Protein AF-A0A8B7JC55-F1 (afdb_monomer)

Secondary structure (DSSP, 8-state):
-PPP----------HHHHHHHHHH-HHHHHHHHHHHHHHHHHHHHHHHHHHHHHHHH---S-TTHHHHHHHHHHHHHHHHHHTTT-HHHHHHHHHHHHHHHHHHHHHHHHHHHHHHHHHHHH-TTSTT-HHHHHHHHHHHHHHHHHHHHHHHHHHHHHTT--TT-----HHHHHHHHHHHTHHHHHHHHHHHHHHHT----HHHHHHHHHHHHHHHHHHHHTT--

Sequence (225 aa):
MPRPLSPLGKVGLPFSSCLKMIMKHKPYTQLLCGFLFASVAFQIVQGIFAIFCTYAASLAGEFHHLVLIMLIIIPALVAITQVTHNFLAFIFLMMVAGCSMAVLYLLPWSMLPDVVDDFRLRNPSCLNLEALFYSFYVFFNKFAGGLAVGISTLSLHFAGYRAGDCTRNPSVILTLQLLMAPVPISLLLIAIIIFSIYPINEKRRKQMRMEMEAIGHHVQHGNTE

Foldseek 3Di:
DDDPPDPPPDPPDDPVNLVVLQCPLLLLVLLLLLLLLLLLLVLLQLVLVLVLCCLVVVDPDDPPVVSVVCVVVVLVVVLVVCVVPDNVVSVVVVVVVVVVVVCSVVVSVVCLVVSVLVSCLVCVVDPDCSVVSVVVSVVSSVVSNVVSVVVLVVLQVVLVDDRPDNDDRPSNVVSSVCSNPVSSVVSNVVSVVSVVPNDCDPVNSVVSVVVVVVVVVVVVVVVVD

Radius of gyration: 23.69 Å; Cα contacts (8 Å, |Δi|>4): 130; chains: 1; bounding box: 48×33×75 Å

Mean predicted aligned error: 10.9 Å

Structure (mmCIF, N/CA/C/O backbone):
data_AF-A0A8B7JC55-F1
#
_entry.id   AF-A0A8B7JC55-F1
#
loop_
_atom_site.group_PDB
_atom_site.id
_atom_site.type_symbol
_atom_site.label_atom_id
_atom_site.label_alt_id
_atom_site.label_comp_id
_atom_site.label_asym_id
_atom_site.label_entity_id
_atom_site.label_seq_id
_atom_site.pdbx_PDB_ins_code
_atom_site.Cartn_x
_atom_site.Cartn_y
_atom_site.Cartn_z
_atom_site.occupancy
_atom_site.B_iso_or_equiv
_atom_site.auth_seq_id
_atom_site.auth_comp_id
_atom_site.auth_asym_id
_atom_site.auth_atom_id
_atom_site.pdbx_PDB_model_num
ATOM 1 N N . MET A 1 1 ? -11.487 22.403 29.103 1.00 33.81 1 MET A N 1
ATOM 2 C CA . MET A 1 1 ? -10.850 21.693 30.234 1.00 33.81 1 MET A CA 1
ATOM 3 C C . MET A 1 1 ? -10.149 20.455 29.695 1.00 33.81 1 MET A C 1
ATOM 5 O O . MET A 1 1 ? -10.806 19.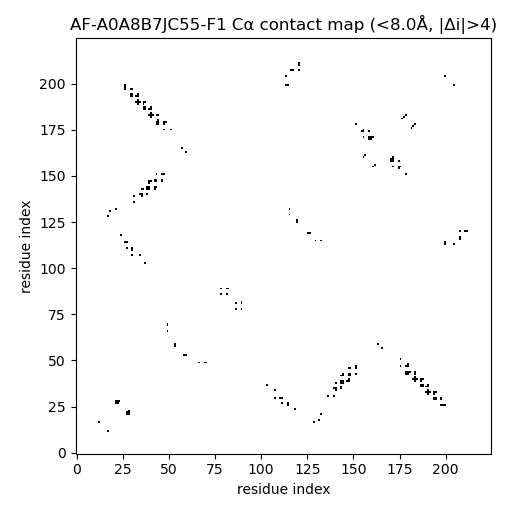689 28.995 1.00 33.81 1 MET A O 1
ATOM 9 N N . PRO A 1 2 ? -8.839 20.279 29.924 1.00 37.53 2 PRO A N 1
ATOM 10 C CA . PRO A 1 2 ? -8.147 19.057 29.534 1.00 37.53 2 PRO A CA 1
ATOM 11 C C . PRO A 1 2 ? -8.629 17.891 30.409 1.00 37.53 2 PRO A C 1
ATOM 13 O O . PRO A 1 2 ? -8.799 18.038 31.617 1.00 37.53 2 PRO A O 1
ATOM 16 N N . ARG A 1 3 ? -8.899 16.749 29.768 1.00 42.91 3 ARG A N 1
ATOM 17 C CA . ARG A 1 3 ? -9.313 15.489 30.406 1.00 42.91 3 ARG A CA 1
ATOM 18 C C . ARG A 1 3 ? -8.286 15.095 31.487 1.00 42.91 3 ARG A C 1
ATOM 20 O O . ARG A 1 3 ? -7.093 15.212 31.202 1.00 42.91 3 ARG A O 1
ATOM 27 N N . PRO A 1 4 ? -8.695 14.614 32.677 1.00 42.06 4 PRO A N 1
ATOM 28 C CA . PRO A 1 4 ? -7.747 14.132 33.673 1.00 42.06 4 PRO A CA 1
ATOM 29 C C . PRO A 1 4 ? -6.950 12.972 33.077 1.00 42.06 4 PRO A C 1
ATOM 31 O O . PRO A 1 4 ? -7.521 11.981 32.623 1.00 42.06 4 PRO A O 1
ATOM 34 N N . LEU A 1 5 ? -5.630 13.127 33.036 1.00 44.44 5 LEU A N 1
ATOM 35 C CA . LEU A 1 5 ? -4.703 12.079 32.641 1.00 44.44 5 LEU A CA 1
ATOM 36 C C . LEU A 1 5 ? -4.729 11.025 33.754 1.00 44.44 5 LEU A C 1
ATOM 38 O O . LEU A 1 5 ? -4.180 11.241 34.833 1.00 44.44 5 LEU A O 1
ATOM 42 N N . SER A 1 6 ? -5.428 9.915 33.523 1.00 43.72 6 SER A N 1
ATOM 43 C CA . SER A 1 6 ? -5.483 8.801 34.464 1.00 43.72 6 SER A CA 1
ATOM 44 C C . SER A 1 6 ? -4.057 8.331 34.789 1.00 43.72 6 SER A C 1
ATOM 46 O O . SER A 1 6 ? -3.300 8.016 33.863 1.00 43.72 6 SER A O 1
ATOM 48 N N . PRO A 1 7 ? -3.666 8.233 36.070 1.00 44.88 7 PRO A N 1
ATOM 49 C CA . PRO A 1 7 ? -2.368 7.710 36.458 1.00 44.88 7 PRO A CA 1
ATOM 50 C C . PRO A 1 7 ? -2.437 6.181 36.412 1.00 44.88 7 PRO A C 1
ATOM 52 O O . PRO A 1 7 ? -2.628 5.533 37.433 1.00 44.88 7 PRO A O 1
ATOM 55 N N . LEU A 1 8 ? -2.317 5.582 35.225 1.00 41.00 8 LEU A N 1
ATOM 56 C CA . LEU A 1 8 ? -2.217 4.122 35.106 1.00 41.00 8 LEU A CA 1
ATOM 57 C C . LEU A 1 8 ? -1.064 3.680 34.203 1.00 41.00 8 LEU A C 1
ATOM 59 O O . LEU A 1 8 ? -1.191 2.821 33.336 1.00 41.00 8 LEU A O 1
ATOM 63 N N . GLY A 1 9 ? 0.114 4.240 34.466 1.00 45.38 9 GLY A N 1
ATOM 64 C CA . GLY A 1 9 ? 1.359 3.530 34.214 1.00 45.38 9 GLY A CA 1
ATOM 65 C C . GLY A 1 9 ? 1.639 2.576 35.372 1.00 45.38 9 GLY A C 1
ATOM 66 O O . GLY A 1 9 ? 2.315 2.987 36.307 1.00 45.38 9 GLY A O 1
ATOM 67 N N . LYS A 1 10 ? 1.106 1.342 35.334 1.00 43.59 10 LYS A N 1
ATOM 68 C CA . LYS A 1 10 ? 1.680 0.141 35.994 1.00 43.59 10 LYS A CA 1
ATOM 69 C C . LYS A 1 10 ? 0.832 -1.126 35.781 1.00 43.59 10 LYS A C 1
ATOM 71 O O . LYS A 1 10 ? 0.359 -1.758 36.713 1.00 43.59 10 LYS A O 1
ATOM 76 N N . VAL A 1 11 ? 0.753 -1.584 34.538 1.00 49.41 11 VAL A N 1
ATOM 77 C CA . VAL A 1 11 ? 0.980 -3.012 34.282 1.00 49.41 11 VAL A CA 1
ATOM 78 C C . VAL A 1 11 ? 2.093 -3.033 33.252 1.00 49.41 11 VAL A C 1
ATOM 80 O O . VAL A 1 11 ? 1.876 -2.707 32.089 1.00 49.41 11 VAL A O 1
ATOM 83 N N . GLY A 1 12 ? 3.318 -3.295 33.705 1.00 58.91 12 GLY A N 1
ATOM 84 C CA . GLY A 1 12 ? 4.491 -3.409 32.843 1.00 58.91 12 GLY A CA 1
ATOM 85 C C . GLY A 1 12 ? 4.405 -4.677 32.003 1.00 58.91 12 GLY A C 1
ATOM 86 O O . GLY A 1 12 ? 5.160 -5.617 32.225 1.00 58.91 12 GLY A O 1
ATOM 87 N N . LEU A 1 13 ? 3.452 -4.734 31.073 1.00 64.06 13 LEU A N 1
ATOM 88 C CA . LEU A 1 13 ? 3.473 -5.736 30.024 1.00 64.06 13 LEU A CA 1
ATOM 89 C C . LEU A 1 13 ? 4.698 -5.434 29.153 1.00 64.06 13 LEU A C 1
ATOM 91 O O . LEU A 1 13 ? 4.863 -4.293 28.710 1.00 64.06 13 LEU A O 1
ATOM 95 N N . PRO A 1 14 ? 5.584 -6.414 28.913 1.00 76.25 14 PRO A N 1
ATOM 96 C CA . PRO A 1 14 ? 6.727 -6.190 28.046 1.00 76.25 14 PRO A CA 1
ATOM 97 C C . PRO A 1 14 ? 6.231 -5.810 26.646 1.00 76.25 14 PRO A C 1
ATOM 99 O O . PRO A 1 14 ? 5.207 -6.317 26.181 1.00 76.25 14 PRO A O 1
ATOM 102 N N . PHE A 1 15 ? 6.967 -4.931 25.959 1.00 77.44 15 PHE A N 1
ATOM 103 C CA . PHE A 1 15 ? 6.627 -4.447 24.613 1.00 77.44 15 PHE A CA 1
ATOM 104 C C . PHE A 1 15 ? 6.271 -5.591 23.648 1.00 77.44 15 PHE A C 1
ATOM 106 O O . PHE A 1 15 ? 5.322 -5.488 22.875 1.00 77.44 15 PHE A O 1
ATOM 113 N N . SER A 1 16 ? 6.983 -6.717 23.744 1.00 77.12 16 SER A N 1
ATOM 114 C CA . SER A 1 16 ? 6.733 -7.926 22.956 1.00 77.12 16 SER A CA 1
ATOM 115 C C . SER A 1 16 ? 5.360 -8.555 23.217 1.00 77.12 16 SER A C 1
ATOM 117 O O . SER A 1 16 ? 4.720 -9.022 22.277 1.00 77.12 16 SER A O 1
ATOM 119 N N . SER A 1 17 ? 4.870 -8.540 24.459 1.00 79.06 17 SER A N 1
ATOM 120 C CA . SER A 1 17 ? 3.528 -9.025 24.804 1.00 79.06 17 SER A CA 1
ATOM 121 C C . SER A 1 17 ? 2.445 -8.114 24.238 1.00 79.06 17 SER A C 1
ATOM 123 O O . SER A 1 17 ? 1.474 -8.608 23.666 1.00 79.06 17 SER A O 1
ATOM 125 N N . CYS A 1 18 ? 2.639 -6.796 24.319 1.00 77.69 18 CYS A N 1
ATOM 126 C CA . CYS A 1 18 ? 1.750 -5.814 23.697 1.00 77.69 18 CYS A CA 1
ATOM 127 C C . CYS A 1 18 ? 1.699 -5.997 22.176 1.00 77.69 18 CYS A C 1
ATOM 129 O O . CYS A 1 18 ? 0.621 -6.094 21.593 1.00 77.69 18 CYS A O 1
ATOM 131 N N . LEU A 1 19 ? 2.863 -6.143 21.538 1.00 81.62 19 LEU A N 1
ATOM 132 C CA . LEU A 1 19 ? 2.967 -6.384 20.103 1.00 81.62 19 LEU A CA 1
ATOM 133 C C . LEU A 1 19 ? 2.281 -7.691 19.694 1.00 81.62 19 LEU A C 1
ATOM 135 O O . LEU A 1 19 ? 1.539 -7.727 18.714 1.00 81.62 19 LEU A O 1
ATOM 139 N N . LYS A 1 20 ? 2.482 -8.763 20.467 1.00 83.56 20 LYS A N 1
ATOM 140 C CA . LYS A 1 20 ? 1.835 -10.057 20.229 1.00 83.56 20 LYS A CA 1
ATOM 141 C C . LYS A 1 20 ? 0.315 -9.957 20.339 1.00 83.56 20 LYS A C 1
ATOM 143 O O . LYS A 1 20 ? -0.390 -10.583 19.552 1.00 83.56 20 LYS A O 1
ATOM 148 N N . MET A 1 21 ? -0.192 -9.169 21.282 1.00 82.38 21 MET A N 1
ATOM 149 C CA . MET A 1 21 ? -1.625 -8.931 21.451 1.00 82.38 21 MET A CA 1
ATOM 150 C C . MET A 1 21 ? -2.217 -8.163 20.262 1.00 82.38 21 MET A C 1
ATOM 152 O O . MET A 1 21 ? -3.249 -8.570 19.731 1.00 82.38 21 MET A O 1
ATOM 156 N N . ILE A 1 22 ? -1.518 -7.127 19.789 1.00 84.62 22 ILE A N 1
ATOM 157 C CA . ILE A 1 22 ? -1.884 -6.355 18.593 1.00 84.62 22 ILE A CA 1
ATOM 158 C C . ILE A 1 22 ? -1.903 -7.255 17.346 1.00 84.62 22 ILE A C 1
ATOM 160 O O . ILE A 1 22 ? -2.900 -7.305 16.631 1.00 84.62 22 ILE A O 1
ATOM 164 N N . MET A 1 23 ? -0.840 -8.030 17.119 1.00 83.75 23 MET A N 1
ATOM 165 C CA . MET A 1 23 ? -0.709 -8.943 15.971 1.00 83.75 23 MET A CA 1
ATOM 166 C C . MET A 1 23 ? -1.699 -10.116 15.995 1.00 83.75 23 MET A C 1
ATOM 168 O O . MET A 1 23 ? -1.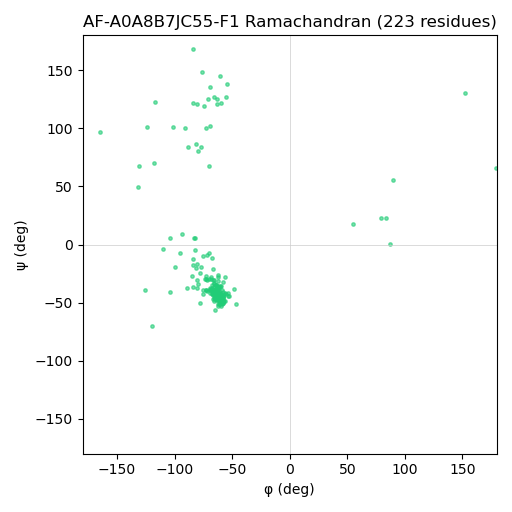973 -10.728 14.961 1.00 83.75 23 MET A O 1
ATOM 172 N N . LYS A 1 24 ? -2.248 -10.455 17.165 1.00 86.19 24 LYS A N 1
ATOM 173 C CA . LYS A 1 24 ? -3.305 -11.465 17.297 1.00 86.19 24 LYS A CA 1
ATOM 174 C C . LYS A 1 24 ? -4.687 -10.896 16.953 1.00 86.19 24 LYS A C 1
ATOM 176 O O . LYS A 1 24 ? -5.617 -11.664 16.703 1.00 86.19 24 LYS A O 1
ATOM 181 N N . HIS A 1 25 ? -4.839 -9.571 16.921 1.00 88.19 25 HIS A N 1
ATOM 182 C CA . HIS A 1 25 ? -6.097 -8.931 16.574 1.00 88.19 25 HIS A CA 1
ATOM 183 C C . HIS A 1 25 ? -6.371 -9.076 15.073 1.00 88.19 25 HIS A C 1
ATOM 185 O O . HIS A 1 25 ? -5.833 -8.350 14.242 1.00 88.19 25 HIS A O 1
ATOM 191 N N . LYS A 1 26 ? -7.238 -10.034 14.728 1.00 87.75 26 LYS A N 1
ATOM 192 C CA . LYS A 1 26 ? -7.560 -10.412 13.346 1.00 87.75 26 LYS A CA 1
ATOM 193 C C . LYS A 1 26 ? -7.834 -9.226 12.398 1.00 87.75 26 LYS A C 1
ATOM 195 O O . LYS A 1 26 ? -7.189 -9.195 11.351 1.00 87.75 26 LYS A O 1
ATOM 200 N N . PRO A 1 27 ? -8.713 -8.249 12.718 1.00 89.12 27 PRO A N 1
ATOM 201 C CA . PRO A 1 27 ? -8.966 -7.141 11.795 1.00 89.12 27 PRO A CA 1
ATOM 202 C C . PRO A 1 27 ? -7.730 -6.255 11.602 1.00 89.12 27 PRO A C 1
ATOM 204 O O . PRO A 1 27 ? -7.487 -5.802 10.489 1.00 89.12 27 PRO A O 1
ATOM 207 N N . TYR A 1 28 ? -6.897 -6.075 12.633 1.00 90.44 28 TYR A N 1
ATOM 208 C CA . TYR A 1 28 ? -5.656 -5.316 12.498 1.00 90.44 28 TYR A CA 1
ATOM 209 C C . TYR A 1 28 ? -4.663 -5.998 11.569 1.00 90.44 28 TYR A C 1
ATOM 211 O O . TYR A 1 28 ? -4.152 -5.372 10.645 1.00 90.44 28 TYR A O 1
ATOM 219 N N . THR A 1 29 ? -4.427 -7.290 11.773 1.00 90.25 29 THR A N 1
ATOM 220 C CA . THR A 1 29 ? -3.474 -8.044 10.957 1.00 90.25 29 THR A CA 1
ATOM 221 C C . THR A 1 29 ? -3.931 -8.122 9.503 1.00 90.25 29 THR A C 1
ATOM 223 O O . THR A 1 29 ? -3.111 -7.974 8.605 1.00 90.25 29 THR A O 1
ATOM 226 N N . GLN A 1 30 ? -5.236 -8.271 9.243 1.00 91.19 30 GLN A N 1
ATOM 227 C CA . GLN A 1 30 ? -5.773 -8.224 7.878 1.00 91.19 30 GLN A CA 1
ATOM 228 C C . GLN A 1 30 ? -5.597 -6.842 7.233 1.00 91.19 30 GLN A C 1
ATOM 230 O O . GLN A 1 30 ? -5.122 -6.770 6.102 1.00 91.19 30 GLN A O 1
ATOM 235 N N . LEU A 1 31 ? -5.919 -5.759 7.949 1.00 92.06 31 LEU A N 1
ATOM 236 C CA . LEU A 1 31 ? -5.719 -4.390 7.462 1.00 92.06 31 LEU A CA 1
ATOM 237 C C . LEU A 1 31 ? -4.242 -4.123 7.143 1.00 92.06 31 LEU A C 1
ATOM 239 O O . LEU A 1 31 ? -3.916 -3.633 6.064 1.00 92.06 31 LEU A O 1
ATOM 243 N N . LEU A 1 32 ? -3.349 -4.493 8.063 1.00 93.31 32 LEU A N 1
ATOM 244 C CA . LEU A 1 32 ? -1.911 -4.298 7.927 1.00 93.31 32 LEU A CA 1
ATOM 245 C C . LEU A 1 32 ? -1.334 -5.105 6.761 1.00 93.31 32 LEU A C 1
ATOM 247 O O . LEU A 1 32 ? -0.595 -4.552 5.954 1.00 93.31 32 LEU A O 1
ATOM 251 N N . CYS A 1 33 ? -1.674 -6.393 6.645 1.00 92.38 33 CYS A N 1
ATOM 252 C CA . CYS A 1 33 ? -1.205 -7.235 5.546 1.00 92.38 33 CYS A CA 1
ATOM 253 C C . CYS A 1 33 ? -1.736 -6.744 4.195 1.00 92.38 33 CYS A C 1
ATOM 255 O O . CYS A 1 33 ? -0.957 -6.620 3.254 1.00 92.38 33 CYS A O 1
ATOM 257 N N . GLY A 1 34 ? -3.032 -6.427 4.095 1.00 91.44 34 GLY A N 1
ATOM 258 C CA . GLY A 1 34 ? -3.631 -5.910 2.862 1.00 91.44 34 GLY A CA 1
ATOM 259 C C . GLY A 1 34 ? -2.983 -4.600 2.415 1.00 91.44 34 GLY A C 1
ATOM 260 O O . GLY A 1 34 ? -2.589 -4.467 1.256 1.00 91.44 34 GLY A O 1
ATOM 261 N N . PHE A 1 35 ? -2.788 -3.665 3.350 1.00 92.00 35 PHE A N 1
ATOM 262 C CA . PHE A 1 35 ? -2.099 -2.409 3.074 1.00 92.00 35 PHE A CA 1
ATOM 263 C C . PHE A 1 35 ? -0.631 -2.620 2.695 1.00 92.00 35 PHE A C 1
ATOM 265 O O . PHE A 1 35 ? -0.166 -2.006 1.746 1.00 92.00 35 PHE A O 1
ATOM 272 N N . LEU A 1 36 ? 0.086 -3.526 3.364 1.00 93.75 36 LEU A N 1
ATOM 273 C CA . LEU A 1 36 ? 1.474 -3.854 3.034 1.00 93.75 36 LEU A CA 1
ATOM 274 C C . LEU A 1 36 ? 1.604 -4.328 1.587 1.00 93.75 36 LEU A C 1
ATOM 276 O O . LEU A 1 36 ? 2.428 -3.791 0.851 1.00 93.75 36 LEU A O 1
ATOM 280 N N . PHE A 1 37 ? 0.785 -5.292 1.158 1.00 91.88 37 PHE A N 1
ATOM 281 C CA . PHE A 1 37 ? 0.822 -5.788 -0.220 1.00 91.88 37 PHE A CA 1
ATOM 282 C C . PHE A 1 37 ? 0.487 -4.692 -1.238 1.00 91.88 37 PHE A C 1
ATOM 284 O O . PHE A 1 37 ? 1.194 -4.557 -2.238 1.00 91.88 37 PHE A O 1
ATOM 291 N N . ALA A 1 38 ? -0.534 -3.874 -0.961 1.00 88.69 38 ALA A N 1
ATOM 292 C CA . ALA A 1 38 ? -0.893 -2.742 -1.813 1.00 88.69 38 ALA A CA 1
ATOM 293 C C . ALA A 1 38 ? 0.232 -1.693 -1.895 1.00 88.69 38 ALA A C 1
ATOM 295 O O . ALA A 1 38 ? 0.575 -1.242 -2.990 1.00 88.69 38 ALA A O 1
ATOM 296 N N . SER A 1 39 ? 0.855 -1.351 -0.764 1.00 90.81 39 SER A N 1
ATOM 297 C CA . SER A 1 39 ? 1.971 -0.405 -0.695 1.00 90.81 39 SER A CA 1
ATOM 298 C C . SER A 1 39 ? 3.203 -0.928 -1.423 1.00 90.81 39 SER A C 1
ATOM 300 O O . SER A 1 39 ? 3.785 -0.184 -2.205 1.00 90.81 39 SER A O 1
ATOM 302 N N . VAL A 1 40 ? 3.583 -2.201 -1.245 1.00 92.44 40 VAL A N 1
ATOM 303 C CA . VAL A 1 40 ? 4.704 -2.807 -1.988 1.00 92.44 40 VAL A CA 1
ATOM 304 C C . VAL A 1 40 ? 4.440 -2.739 -3.491 1.00 92.44 40 VAL A C 1
ATOM 306 O O . VAL A 1 40 ? 5.308 -2.291 -4.236 1.00 92.44 40 VAL A O 1
ATOM 309 N N . ALA A 1 41 ? 3.243 -3.133 -3.940 1.00 86.88 41 ALA A N 1
ATOM 310 C CA . ALA A 1 41 ? 2.873 -3.089 -5.353 1.00 86.88 41 ALA A CA 1
ATOM 311 C C . ALA A 1 41 ? 3.015 -1.676 -5.934 1.00 86.88 41 ALA A C 1
ATOM 313 O O . ALA A 1 41 ? 3.664 -1.486 -6.962 1.00 86.88 41 ALA A O 1
ATOM 314 N N . PHE A 1 42 ? 2.463 -0.680 -5.237 1.00 86.75 42 PHE A N 1
ATOM 315 C CA . PHE A 1 42 ? 2.542 0.717 -5.645 1.00 86.75 42 PHE A CA 1
ATOM 316 C C . PHE A 1 42 ? 3.987 1.228 -5.706 1.00 86.75 42 PHE A C 1
ATOM 318 O O . PHE A 1 42 ? 4.384 1.876 -6.674 1.00 86.75 42 PHE A O 1
ATOM 325 N N . GLN A 1 43 ? 4.795 0.902 -4.699 1.00 89.62 43 GLN A N 1
ATOM 326 C CA . GLN A 1 43 ? 6.163 1.395 -4.587 1.00 89.62 43 GLN A CA 1
ATOM 327 C C . GLN A 1 43 ? 7.112 0.726 -5.595 1.00 89.62 43 GLN A C 1
ATOM 329 O O . GLN A 1 43 ? 8.038 1.380 -6.073 1.00 89.62 43 GLN A O 1
ATOM 334 N N . ILE A 1 44 ? 6.852 -0.532 -5.984 1.00 86.12 44 ILE A N 1
ATOM 335 C CA . ILE A 1 44 ? 7.541 -1.203 -7.102 1.00 86.12 44 ILE A CA 1
ATOM 336 C C . ILE A 1 44 ? 7.258 -0.462 -8.413 1.00 86.12 44 ILE A C 1
ATOM 338 O O . ILE A 1 44 ? 8.200 -0.098 -9.116 1.00 86.12 44 ILE A O 1
ATOM 342 N N . VAL A 1 45 ? 5.982 -0.189 -8.723 1.00 80.50 45 VAL A N 1
ATOM 343 C CA . VAL A 1 45 ? 5.599 0.544 -9.944 1.00 80.50 45 VAL A CA 1
ATOM 344 C C . VAL A 1 45 ? 6.265 1.916 -9.965 1.00 80.50 45 VAL A C 1
ATOM 346 O O . VAL A 1 45 ? 6.913 2.264 -10.947 1.00 80.50 45 VAL A O 1
ATOM 349 N N . GLN A 1 46 ? 6.178 2.670 -8.865 1.00 77.94 46 GLN A N 1
ATOM 350 C CA . GLN A 1 46 ? 6.789 3.995 -8.764 1.00 77.94 46 GLN A CA 1
ATOM 351 C C . GLN A 1 46 ? 8.318 3.952 -8.939 1.00 77.94 46 GLN A C 1
ATOM 353 O O . GLN A 1 46 ? 8.878 4.806 -9.626 1.00 77.94 46 GLN A O 1
ATOM 358 N N . GLY A 1 47 ? 8.997 2.973 -8.332 1.00 79.25 47 GLY A N 1
ATOM 359 C CA . GLY A 1 47 ? 10.456 2.857 -8.377 1.00 79.25 47 GLY A CA 1
ATOM 360 C C . GLY A 1 47 ? 11.001 2.410 -9.736 1.00 79.25 47 GLY A C 1
ATOM 361 O O . GLY A 1 47 ? 12.026 2.916 -10.190 1.00 79.25 47 GLY A O 1
ATOM 362 N N . ILE A 1 48 ? 10.318 1.483 -10.408 1.00 79.62 48 ILE A N 1
ATOM 363 C CA . ILE A 1 48 ? 10.790 0.897 -11.673 1.00 79.62 48 ILE A CA 1
ATOM 364 C C . ILE A 1 48 ? 10.410 1.742 -12.877 1.00 79.62 48 ILE A C 1
ATOM 366 O O . ILE A 1 48 ? 11.130 1.734 -13.875 1.00 79.62 48 ILE A O 1
ATOM 370 N N . PHE A 1 49 ? 9.328 2.510 -12.781 1.00 72.69 49 PHE A N 1
ATOM 371 C CA . PHE A 1 49 ? 8.867 3.373 -13.859 1.00 72.69 49 PHE A CA 1
ATOM 372 C C . PHE A 1 49 ? 9.963 4.303 -14.385 1.00 72.69 49 PHE A C 1
ATOM 374 O O . PHE A 1 49 ? 10.177 4.370 -15.592 1.00 72.69 49 PHE A O 1
ATOM 381 N N . ALA A 1 50 ? 10.734 4.929 -13.492 1.00 70.69 50 ALA A N 1
ATOM 382 C CA . ALA A 1 50 ? 11.864 5.765 -13.890 1.00 70.69 50 ALA A CA 1
ATOM 383 C C . ALA A 1 50 ? 12.906 4.981 -14.712 1.00 70.69 50 ALA A C 1
ATOM 385 O O . ALA A 1 50 ? 13.327 5.438 -15.773 1.00 70.69 50 ALA A O 1
ATOM 386 N N . ILE A 1 51 ? 13.268 3.774 -14.262 1.00 73.69 51 ILE A N 1
ATOM 387 C CA . ILE A 1 51 ? 14.271 2.923 -14.919 1.00 73.69 51 ILE A CA 1
ATOM 388 C C . ILE A 1 51 ?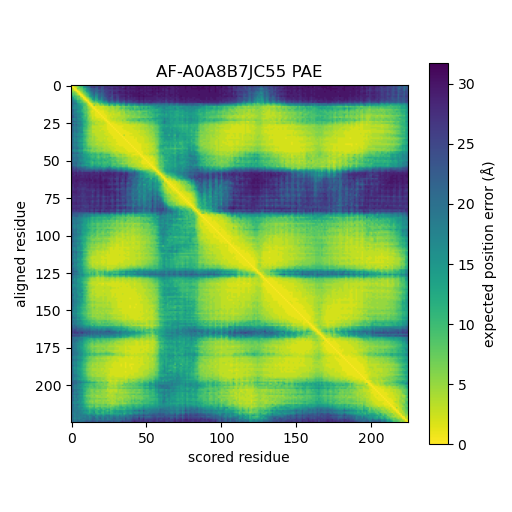 13.771 2.437 -16.281 1.00 73.69 51 ILE A C 1
ATOM 390 O O . ILE A 1 51 ? 14.513 2.469 -17.262 1.00 73.69 51 ILE A O 1
ATOM 394 N N . PHE A 1 52 ? 12.505 2.025 -16.363 1.00 71.50 52 PHE A N 1
ATOM 395 C CA . PHE A 1 52 ? 11.878 1.616 -17.615 1.00 71.50 52 PHE A CA 1
ATOM 396 C C . PHE A 1 52 ? 11.918 2.741 -18.653 1.00 71.50 52 PHE A C 1
ATOM 398 O O . PHE A 1 52 ? 12.275 2.503 -19.804 1.00 71.50 52 PHE A O 1
ATOM 405 N N . CYS A 1 53 ? 11.613 3.974 -18.249 1.00 65.00 53 CYS A N 1
ATOM 406 C CA . CYS A 1 53 ? 11.608 5.118 -19.154 1.00 65.00 53 CYS A CA 1
ATOM 407 C C . CYS A 1 53 ? 13.008 5.502 -19.619 1.00 65.00 53 CYS A C 1
ATOM 409 O O . CYS A 1 53 ? 13.192 5.779 -20.800 1.00 65.00 53 CYS A O 1
ATOM 411 N N . THR A 1 54 ? 14.009 5.439 -18.743 1.00 67.69 54 THR A N 1
ATOM 412 C CA . THR A 1 54 ? 15.411 5.612 -19.140 1.00 67.69 54 THR A CA 1
ATOM 413 C C . THR A 1 54 ? 15.854 4.544 -20.135 1.00 67.69 54 THR A C 1
ATOM 415 O O . THR A 1 54 ? 16.463 4.865 -21.153 1.00 67.69 54 THR A O 1
ATOM 418 N N . TYR A 1 5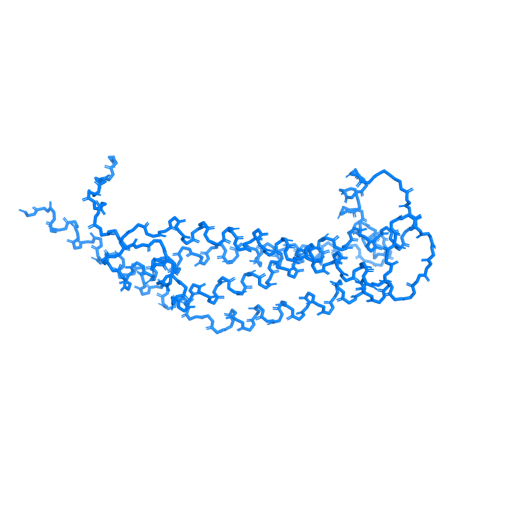5 ? 15.502 3.284 -19.879 1.00 68.12 55 TYR A N 1
ATOM 419 C CA . TYR A 1 55 ? 15.850 2.168 -20.752 1.00 68.12 55 TYR A CA 1
ATOM 420 C C . TYR A 1 55 ? 15.129 2.231 -22.112 1.00 68.12 55 TYR A C 1
ATOM 422 O O . TYR A 1 55 ? 15.702 1.871 -23.137 1.00 68.12 55 TYR A O 1
ATOM 430 N N . ALA A 1 56 ? 13.885 2.720 -22.142 1.00 64.00 56 ALA A N 1
ATOM 431 C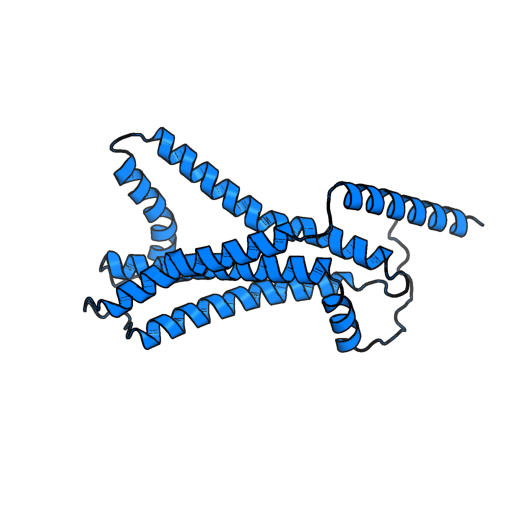 CA . ALA A 1 56 ? 13.097 2.878 -23.364 1.00 64.00 56 ALA A CA 1
ATOM 432 C C . ALA A 1 56 ? 13.473 4.131 -24.180 1.00 64.00 56 ALA A C 1
ATOM 434 O O . ALA A 1 56 ? 13.408 4.088 -25.406 1.00 64.00 56 ALA A O 1
ATOM 435 N N . ALA A 1 57 ? 13.859 5.231 -23.523 1.00 60.00 57 ALA A N 1
ATOM 436 C CA . ALA A 1 57 ? 14.145 6.518 -24.167 1.00 60.00 57 ALA A CA 1
ATOM 437 C C . ALA A 1 57 ? 15.635 6.756 -24.486 1.00 60.00 57 ALA A C 1
ATOM 439 O O . ALA A 1 57 ? 15.957 7.743 -25.140 1.00 60.00 57 ALA A O 1
ATOM 440 N N . SER A 1 58 ? 16.548 5.881 -24.043 1.00 58.16 58 SER A N 1
ATOM 441 C CA . SER A 1 58 ? 18.001 5.958 -24.296 1.00 58.16 58 SER A CA 1
ATOM 442 C C . SER A 1 58 ? 18.684 7.282 -23.880 1.00 58.16 58 SER A C 1
ATOM 444 O O . SER A 1 58 ? 19.796 7.566 -24.324 1.00 58.16 58 SER A O 1
ATOM 446 N N . LEU A 1 59 ? 18.050 8.091 -23.020 1.00 54.88 59 LEU A N 1
ATOM 447 C CA . LEU A 1 59 ? 18.586 9.357 -22.505 1.00 54.88 59 LEU A CA 1
ATOM 448 C C . LEU A 1 59 ? 19.365 9.109 -21.203 1.00 54.88 59 LEU A C 1
ATOM 450 O O . LEU A 1 59 ? 18.779 8.964 -20.129 1.00 54.88 59 LEU A O 1
ATOM 454 N N . ALA A 1 60 ? 20.692 9.049 -21.302 1.00 49.69 60 ALA A N 1
ATOM 455 C CA . ALA A 1 60 ? 21.595 8.964 -20.159 1.00 49.69 60 ALA A CA 1
ATOM 456 C C . ALA A 1 60 ? 22.212 10.344 -19.861 1.00 49.69 60 ALA A C 1
ATOM 458 O O . ALA A 1 60 ? 23.160 10.755 -20.521 1.00 49.69 60 ALA A O 1
ATOM 459 N N . GLY A 1 61 ? 21.684 11.047 -18.855 1.00 52.62 61 GLY A N 1
ATOM 460 C CA . GLY A 1 61 ? 22.321 12.230 -18.256 1.00 52.62 61 GLY A CA 1
ATOM 461 C C . GLY A 1 61 ? 21.311 13.211 -17.651 1.00 52.62 61 GLY A C 1
ATOM 462 O O . GLY A 1 61 ? 20.371 13.577 -18.338 1.00 52.62 61 GLY A O 1
ATOM 463 N N . GLU A 1 62 ? 21.537 13.649 -16.399 1.00 51.88 62 GLU A N 1
ATOM 464 C CA . GLU A 1 62 ? 20.805 14.698 -15.629 1.00 51.88 62 GLU A CA 1
ATOM 465 C C . GLU A 1 62 ? 19.578 14.243 -14.772 1.00 51.88 62 GLU A C 1
ATOM 467 O O . GLU A 1 62 ? 18.461 14.754 -14.856 1.00 51.88 62 GLU A O 1
ATOM 472 N N . PHE A 1 63 ? 19.784 13.272 -13.872 1.00 55.91 63 PHE A N 1
ATOM 473 C CA . PHE A 1 63 ? 18.749 12.381 -13.305 1.00 55.91 63 PHE A CA 1
ATOM 474 C C . PHE A 1 63 ? 17.863 12.834 -12.118 1.00 55.91 63 PHE A C 1
ATOM 476 O O . PHE A 1 63 ? 17.058 12.028 -11.663 1.00 55.91 63 PHE A O 1
ATOM 483 N N . HIS A 1 64 ? 17.905 14.074 -11.618 1.00 51.69 64 HIS A N 1
ATOM 484 C CA . HIS A 1 64 ? 16.989 14.481 -10.522 1.00 51.69 64 HIS A CA 1
ATOM 485 C C . HIS A 1 64 ? 15.823 15.365 -10.983 1.00 51.69 64 HIS A C 1
ATOM 487 O O . HIS A 1 64 ? 14.680 15.131 -10.589 1.00 51.69 64 HIS A O 1
ATOM 493 N N . HIS A 1 65 ? 16.067 16.317 -11.886 1.00 48.31 65 HIS A N 1
ATOM 494 C CA . HIS A 1 65 ? 14.999 17.132 -12.473 1.00 48.31 65 HIS A CA 1
ATOM 495 C C . HIS A 1 65 ? 14.267 16.395 -13.602 1.00 48.31 65 HIS A C 1
ATOM 497 O O . HIS A 1 65 ? 13.055 16.549 -13.738 1.00 48.31 65 HIS A O 1
ATOM 503 N N . LEU A 1 66 ? 14.951 15.500 -14.326 1.00 50.62 66 LEU A N 1
ATOM 504 C CA . LEU A 1 66 ? 14.336 14.661 -15.356 1.00 50.62 66 LEU A CA 1
ATOM 505 C C . LEU A 1 66 ? 13.322 13.658 -14.805 1.00 50.62 66 LEU A C 1
ATOM 507 O O . LEU A 1 66 ? 12.373 13.361 -15.509 1.00 50.62 66 LEU A O 1
ATOM 511 N N . VAL A 1 67 ? 13.456 13.150 -13.576 1.00 54.84 67 VAL A N 1
ATOM 512 C CA . VAL A 1 67 ? 12.507 12.160 -13.023 1.00 54.84 67 VAL A CA 1
ATOM 513 C C . VAL A 1 67 ? 11.187 12.815 -12.607 1.00 54.84 67 VAL A C 1
ATOM 515 O O . VAL A 1 67 ? 10.125 12.264 -12.883 1.00 54.84 67 VAL A O 1
ATOM 518 N N . LEU A 1 68 ? 11.231 14.020 -12.027 1.00 54.91 68 LEU A N 1
ATOM 519 C CA . LEU A 1 68 ? 10.034 14.833 -11.765 1.00 54.91 68 LEU A CA 1
ATOM 520 C C . LEU A 1 68 ? 9.374 15.297 -13.067 1.00 54.91 68 LEU A C 1
ATOM 522 O O . LEU A 1 68 ? 8.154 15.225 -13.205 1.00 54.91 68 LEU A O 1
ATOM 526 N N . ILE A 1 69 ? 10.189 15.714 -14.039 1.00 54.00 69 ILE A N 1
ATOM 527 C CA . ILE A 1 69 ? 9.716 16.100 -15.366 1.00 54.00 69 ILE A CA 1
ATOM 528 C C . ILE A 1 69 ? 9.138 14.881 -16.100 1.00 54.00 69 ILE A C 1
ATOM 530 O O . ILE A 1 69 ? 8.060 15.011 -16.649 1.00 54.00 69 ILE A O 1
ATOM 534 N N . MET A 1 70 ? 9.742 13.688 -16.034 1.00 55.25 70 MET A N 1
ATOM 535 C CA . MET A 1 70 ? 9.253 12.439 -16.647 1.00 55.25 70 MET A CA 1
ATOM 536 C C . MET A 1 70 ? 7.989 11.890 -15.985 1.00 55.25 70 MET A C 1
ATOM 538 O O . MET A 1 70 ? 7.093 11.440 -16.695 1.00 55.25 70 MET A O 1
ATOM 542 N N . LEU A 1 71 ? 7.852 11.982 -14.659 1.00 57.53 71 LEU A N 1
ATOM 543 C CA . LEU A 1 71 ? 6.627 11.574 -13.960 1.00 57.53 71 LEU A CA 1
ATOM 544 C C . LEU A 1 71 ? 5.408 12.410 -14.395 1.00 57.53 71 LEU A C 1
ATOM 546 O O . LEU A 1 71 ? 4.288 11.909 -14.384 1.00 57.53 71 LEU A O 1
ATOM 550 N N . ILE A 1 72 ? 5.639 13.655 -14.831 1.00 60.34 72 ILE A N 1
ATOM 551 C CA . ILE A 1 72 ? 4.633 14.545 -15.433 1.00 60.34 72 ILE A CA 1
ATOM 552 C C . ILE A 1 72 ? 4.554 14.352 -16.960 1.00 60.34 72 ILE A C 1
ATOM 554 O O . ILE A 1 72 ? 3.468 14.361 -17.539 1.00 60.34 72 ILE A O 1
ATOM 558 N N . ILE A 1 73 ? 5.692 14.125 -17.620 1.00 55.19 73 ILE A N 1
ATOM 559 C CA . ILE A 1 73 ? 5.817 14.009 -19.074 1.00 55.19 73 ILE A CA 1
ATOM 560 C C . ILE A 1 73 ? 5.246 12.698 -19.596 1.00 55.19 73 ILE A C 1
ATOM 562 O O . ILE A 1 73 ? 4.766 12.689 -20.710 1.00 55.19 73 ILE A O 1
ATOM 566 N N . ILE A 1 74 ? 5.246 11.594 -18.854 1.00 60.62 74 ILE A N 1
ATOM 567 C CA . ILE A 1 74 ? 4.739 10.314 -19.372 1.00 60.62 74 ILE A CA 1
ATOM 568 C C . ILE A 1 74 ? 3.207 10.279 -19.416 1.00 60.62 74 ILE A C 1
ATOM 570 O O . ILE A 1 74 ? 2.675 9.912 -20.465 1.00 60.62 74 ILE A O 1
ATOM 574 N N . PRO A 1 75 ? 2.472 10.759 -18.392 1.00 59.59 75 PRO A N 1
ATOM 575 C CA . PRO A 1 75 ? 1.069 11.110 -18.561 1.00 59.59 75 PRO A CA 1
ATOM 576 C C . PRO A 1 75 ? 0.879 12.115 -19.699 1.00 59.59 75 PRO A C 1
ATOM 578 O O . PRO A 1 75 ? -0.012 11.916 -20.510 1.00 59.59 75 PRO A O 1
ATOM 581 N N . ALA A 1 76 ? 1.733 13.139 -19.827 1.00 55.12 76 ALA A N 1
ATOM 582 C CA . ALA A 1 76 ? 1.617 14.135 -20.895 1.00 55.12 76 ALA A CA 1
ATOM 583 C C . ALA A 1 76 ? 1.944 13.597 -22.304 1.00 55.12 76 ALA A C 1
ATOM 585 O O . ALA A 1 76 ? 1.362 14.065 -23.268 1.00 55.12 76 ALA A O 1
ATOM 586 N N . LEU A 1 77 ? 2.815 12.601 -22.465 1.00 52.81 77 LEU A N 1
ATOM 587 C CA . LEU A 1 77 ? 3.202 11.991 -23.744 1.00 52.81 77 LEU A CA 1
ATOM 588 C C . LEU A 1 77 ? 2.199 10.917 -24.162 1.00 52.81 77 LEU A C 1
ATOM 590 O O . LEU A 1 77 ? 1.855 10.817 -25.339 1.00 52.81 77 LEU A O 1
ATOM 594 N N . VAL A 1 78 ? 1.667 10.159 -23.200 1.00 58.47 78 VAL A N 1
ATOM 595 C CA . VAL A 1 78 ? 0.482 9.317 -23.414 1.00 58.47 78 VAL A CA 1
ATOM 596 C C . VAL A 1 78 ? -0.734 10.202 -23.728 1.00 58.47 78 VAL A C 1
ATOM 598 O O . VAL A 1 78 ? -1.518 9.857 -24.608 1.00 58.47 78 VAL A O 1
ATOM 601 N N . ALA A 1 79 ? -0.834 11.397 -23.125 1.00 49.62 79 ALA A N 1
ATOM 602 C CA . ALA A 1 79 ? -1.795 12.423 -23.531 1.00 49.62 79 ALA A CA 1
ATOM 603 C C . ALA A 1 79 ? -1.554 12.861 -24.973 1.00 49.62 79 ALA A C 1
ATOM 605 O O . ALA A 1 79 ? -2.485 12.827 -25.757 1.00 49.62 79 ALA A O 1
ATOM 606 N N . ILE A 1 80 ? -0.326 13.228 -25.350 1.00 50.53 80 ILE A N 1
ATOM 607 C CA . ILE A 1 80 ? 0.025 13.747 -26.684 1.00 50.53 80 ILE A CA 1
ATOM 608 C C . ILE A 1 80 ? -0.206 12.700 -27.791 1.00 50.53 80 ILE A C 1
ATOM 610 O O . ILE A 1 80 ? -0.640 13.053 -28.886 1.00 50.53 80 ILE A O 1
ATOM 614 N N . THR A 1 81 ? 0.016 11.413 -27.511 1.00 53.03 81 THR A N 1
ATOM 615 C CA . THR A 1 81 ? -0.181 10.308 -28.474 1.00 53.03 81 THR A CA 1
ATOM 616 C C . THR A 1 81 ? -1.628 9.798 -28.559 1.00 53.03 81 THR A C 1
ATOM 618 O O . THR A 1 81 ? -1.990 9.156 -29.541 1.00 53.03 81 THR A O 1
ATOM 621 N N . GLN A 1 82 ? -2.483 10.094 -27.571 1.00 46.84 82 GLN A N 1
ATOM 622 C CA . GLN A 1 82 ? -3.938 9.839 -27.615 1.00 46.84 82 GLN A CA 1
ATOM 623 C C . GLN A 1 82 ? -4.763 11.093 -27.969 1.00 46.84 82 GLN A C 1
ATOM 625 O O . GLN A 1 82 ? -5.898 10.985 -28.443 1.00 46.84 82 GLN A O 1
ATOM 630 N N . VAL A 1 83 ? -4.177 12.285 -27.806 1.00 48.84 83 VAL A N 1
ATOM 631 C CA . VAL A 1 83 ? -4.690 13.601 -28.233 1.00 48.84 83 VAL A CA 1
ATOM 632 C C . VAL A 1 83 ? -4.989 13.626 -29.722 1.00 48.84 83 VAL A C 1
ATOM 634 O O . VAL A 1 83 ? -5.897 14.332 -30.147 1.00 48.84 83 VAL A O 1
ATOM 637 N N . THR A 1 84 ? -4.280 12.817 -30.507 1.00 52.88 84 THR A N 1
ATOM 638 C CA . THR A 1 84 ? -4.500 12.709 -31.948 1.00 52.88 84 THR A CA 1
ATOM 639 C C . THR A 1 84 ? -5.848 12.070 -32.301 1.00 52.88 84 THR A C 1
ATOM 641 O O . THR A 1 84 ? -6.251 12.172 -33.454 1.00 52.88 84 THR A O 1
ATOM 644 N N . HIS A 1 85 ? -6.566 11.465 -31.337 1.00 58.16 85 HIS A N 1
ATOM 645 C CA . HIS A 1 85 ? -7.884 10.872 -31.583 1.00 58.16 85 HIS A CA 1
ATOM 646 C C . HIS A 1 85 ? -9.012 11.369 -30.652 1.00 58.16 85 HIS A C 1
ATOM 648 O O . HIS A 1 85 ? -10.100 11.561 -31.177 1.00 58.16 85 HIS A O 1
ATOM 654 N N . ASN A 1 86 ? -8.812 11.595 -29.330 1.00 65.94 86 ASN A N 1
ATOM 655 C CA . ASN A 1 86 ? -9.851 12.129 -28.401 1.00 65.94 86 ASN A CA 1
ATOM 656 C C . ASN A 1 86 ? -9.300 12.653 -27.036 1.00 65.94 86 ASN A C 1
ATOM 658 O O . ASN A 1 86 ? -9.174 11.894 -26.073 1.00 65.94 86 ASN A O 1
ATOM 662 N N . PHE A 1 87 ? -9.063 13.966 -26.890 1.00 67.25 87 PHE A N 1
ATOM 663 C CA . PHE A 1 87 ? -8.530 14.605 -25.661 1.00 67.25 87 PHE A CA 1
ATOM 664 C C . PHE A 1 87 ? -9.401 14.435 -24.394 1.00 67.25 87 PHE A C 1
ATOM 666 O O . PHE A 1 87 ? -8.882 14.252 -23.293 1.00 67.25 87 PHE A O 1
ATOM 673 N N . LEU A 1 88 ? -10.732 14.459 -24.530 1.00 67.75 88 LEU A N 1
ATOM 674 C CA . LEU A 1 88 ? -11.654 14.408 -23.386 1.00 67.75 88 LEU A CA 1
ATOM 675 C C . LEU A 1 88 ? -11.646 13.040 -22.677 1.00 67.75 88 LEU A C 1
ATOM 677 O O . LEU A 1 88 ? -11.685 12.970 -21.449 1.00 67.75 88 LEU A O 1
ATOM 681 N N . ALA A 1 89 ? -11.538 11.953 -23.447 1.00 70.62 89 ALA A N 1
ATOM 682 C CA . ALA A 1 89 ? -11.454 10.594 -22.912 1.00 70.62 89 ALA A CA 1
ATOM 683 C C . ALA A 1 89 ? -10.174 10.386 -22.084 1.00 70.62 89 ALA A C 1
ATOM 685 O O . ALA A 1 89 ? -10.198 9.712 -21.055 1.00 70.62 89 ALA A O 1
ATOM 686 N N . PHE A 1 90 ? -9.074 11.023 -22.493 1.00 64.81 90 PHE A N 1
ATOM 687 C CA . PHE A 1 90 ? -7.812 10.996 -21.762 1.00 64.81 90 PHE A CA 1
ATOM 688 C C . PHE A 1 90 ? -7.919 11.689 -20.393 1.00 64.81 90 PHE A C 1
ATOM 690 O O . PHE A 1 90 ? -7.515 11.111 -19.383 1.00 64.81 90 PHE A O 1
ATOM 697 N N . ILE A 1 91 ? -8.514 12.889 -20.338 1.00 68.44 91 ILE A N 1
ATOM 698 C CA . ILE A 1 91 ? -8.743 13.600 -19.067 1.00 68.44 91 ILE A CA 1
ATOM 699 C C . ILE A 1 91 ? -9.581 12.739 -18.120 1.00 68.44 91 ILE A C 1
ATOM 701 O O . ILE A 1 91 ? -9.230 12.584 -16.950 1.00 68.44 91 ILE A O 1
ATOM 705 N N . PHE A 1 92 ? -10.664 12.147 -18.629 1.00 74.25 92 PHE A N 1
ATOM 706 C CA . PHE A 1 92 ? -11.531 11.287 -17.830 1.00 74.25 92 PHE A CA 1
ATOM 707 C C . PHE A 1 92 ? -10.769 10.084 -17.254 1.00 74.25 92 PHE A C 1
ATOM 709 O O . PHE A 1 92 ? -10.860 9.814 -16.057 1.00 74.25 92 PHE A O 1
ATOM 716 N N . LEU A 1 93 ? -9.951 9.410 -18.069 1.00 68.44 93 LEU A N 1
ATOM 717 C CA . LEU A 1 93 ? -9.152 8.262 -17.637 1.00 68.44 93 LEU A CA 1
ATOM 718 C C . LEU A 1 93 ? -8.138 8.634 -16.544 1.00 68.44 93 LEU A C 1
ATOM 720 O O . LEU A 1 93 ? -8.002 7.907 -15.560 1.00 68.44 93 LEU A O 1
ATOM 724 N N . MET A 1 94 ? -7.454 9.773 -16.684 1.00 70.25 94 MET A N 1
ATOM 725 C CA . MET A 1 94 ? -6.490 10.249 -15.686 1.00 70.25 94 MET A CA 1
ATOM 726 C C . MET A 1 94 ? -7.164 10.644 -14.370 1.00 70.25 94 MET A C 1
ATOM 728 O O . MET A 1 94 ? -6.633 10.337 -13.303 1.00 70.25 94 MET A O 1
ATOM 732 N N . MET A 1 95 ? -8.348 11.267 -14.422 1.00 77.06 95 MET A N 1
ATOM 733 C CA . MET A 1 95 ? -9.121 11.554 -13.211 1.00 77.06 95 MET A CA 1
ATOM 734 C C . MET A 1 95 ? -9.534 10.266 -12.500 1.00 77.06 95 MET A C 1
ATOM 736 O O . MET A 1 95 ? -9.322 10.140 -11.298 1.00 77.06 95 MET A O 1
ATOM 740 N N . VAL A 1 96 ? -10.057 9.280 -13.235 1.00 75.94 96 VAL A N 1
ATOM 741 C CA . VAL A 1 96 ? -10.456 7.986 -12.660 1.00 75.94 96 VAL A CA 1
ATOM 742 C C . VAL A 1 96 ? -9.255 7.250 -12.059 1.00 75.94 96 VAL A C 1
ATOM 744 O O . VAL A 1 96 ? -9.354 6.737 -10.941 1.00 75.94 96 VAL A O 1
ATOM 747 N N . ALA A 1 97 ? -8.108 7.236 -12.744 1.00 69.25 97 ALA A N 1
ATOM 748 C CA . ALA A 1 97 ? -6.878 6.638 -12.230 1.00 69.25 97 ALA A CA 1
ATOM 749 C C . ALA A 1 97 ? -6.389 7.350 -10.957 1.00 69.25 97 ALA A C 1
ATOM 751 O O . ALA A 1 97 ? -6.130 6.696 -9.948 1.00 69.25 97 ALA A O 1
ATOM 752 N N . GLY A 1 98 ? -6.341 8.686 -10.960 1.00 74.06 98 GLY A N 1
ATOM 753 C CA . GLY A 1 98 ? -5.946 9.482 -9.796 1.00 74.06 98 GLY A CA 1
ATOM 754 C C . GLY A 1 98 ? -6.872 9.281 -8.595 1.00 74.06 98 GLY A C 1
ATOM 755 O O . GLY A 1 98 ? -6.402 9.032 -7.484 1.00 74.06 98 GLY A O 1
ATOM 756 N N . CYS A 1 99 ? -8.190 9.302 -8.815 1.00 77.00 99 CYS A N 1
ATOM 757 C CA . CYS A 1 99 ? -9.180 9.018 -7.776 1.00 77.00 99 CYS A CA 1
ATOM 758 C C . CYS A 1 99 ? -9.023 7.601 -7.213 1.00 77.00 99 CYS A C 1
ATOM 760 O O . CYS A 1 99 ? -9.062 7.422 -5.998 1.00 77.00 99 CYS A O 1
ATOM 762 N N . SER A 1 100 ? -8.792 6.604 -8.070 1.00 77.31 100 SER A N 1
ATOM 763 C CA . SER A 1 100 ? -8.594 5.213 -7.640 1.00 77.31 100 SER A CA 1
ATOM 764 C C . SER A 1 100 ? -7.369 5.069 -6.736 1.00 77.31 100 SER A C 1
ATOM 766 O O . SER A 1 100 ? -7.444 4.423 -5.690 1.00 77.31 100 SER A O 1
ATOM 768 N N . MET A 1 101 ? -6.262 5.731 -7.086 1.00 76.69 101 MET A N 1
ATOM 769 C CA . MET A 1 101 ? -5.046 5.738 -6.268 1.00 76.69 101 MET A CA 1
ATOM 770 C C . MET A 1 101 ? -5.250 6.450 -4.930 1.00 76.69 101 MET A C 1
ATOM 772 O O . MET A 1 101 ? -4.809 5.951 -3.893 1.00 76.69 101 MET A O 1
ATOM 776 N N . ALA A 1 102 ? -5.963 7.579 -4.933 1.00 80.44 102 ALA A N 1
ATOM 777 C CA . ALA A 1 102 ? -6.302 8.298 -3.711 1.00 80.44 102 ALA A CA 1
ATOM 778 C C . ALA A 1 102 ? -7.160 7.439 -2.773 1.00 80.44 102 ALA A C 1
ATOM 780 O O . ALA A 1 102 ? -6.867 7.365 -1.582 1.00 80.44 102 ALA A O 1
ATOM 781 N N . VAL A 1 103 ? -8.171 6.740 -3.300 1.00 83.75 103 VAL A N 1
ATOM 782 C CA . VAL A 1 103 ? -9.010 5.827 -2.512 1.00 83.75 103 VAL A CA 1
ATOM 783 C C . VAL A 1 103 ? -8.177 4.682 -1.948 1.00 83.75 103 VAL A C 1
ATOM 785 O O . VAL A 1 103 ? -8.254 4.423 -0.752 1.00 83.75 103 VAL A O 1
ATOM 788 N N . LEU A 1 104 ? -7.346 4.029 -2.763 1.00 80.81 104 LEU A N 1
ATOM 789 C CA . LEU A 1 104 ? -6.527 2.902 -2.310 1.00 80.81 104 LEU A CA 1
ATOM 790 C C . LEU A 1 104 ? -5.558 3.298 -1.188 1.00 80.81 104 LEU A C 1
ATOM 792 O O . LEU A 1 104 ? -5.332 2.510 -0.272 1.00 80.81 104 LEU A O 1
ATOM 796 N N . TYR A 1 105 ? -5.011 4.516 -1.238 1.00 82.81 105 TYR A N 1
ATOM 797 C CA . TYR A 1 105 ? -4.133 5.016 -0.188 1.00 82.81 105 TYR A CA 1
ATOM 798 C C . TYR A 1 105 ? -4.922 5.474 1.041 1.00 82.81 105 TYR A C 1
ATOM 800 O O . TYR A 1 105 ? -4.617 5.048 2.144 1.00 82.81 105 TYR A O 1
ATOM 808 N N . LEU A 1 106 ? -5.952 6.307 0.892 1.00 86.94 106 LEU A N 1
ATOM 809 C CA . LEU A 1 106 ? -6.673 6.895 2.028 1.00 86.94 106 LEU A CA 1
ATOM 810 C C . LEU A 1 106 ? -7.554 5.889 2.775 1.00 86.94 106 LEU A C 1
ATOM 812 O O . LEU A 1 106 ? -7.741 6.026 3.985 1.00 86.94 106 LEU A O 1
ATOM 816 N N . LEU A 1 107 ? -8.086 4.880 2.082 1.00 86.00 107 LEU A N 1
ATOM 817 C CA . LEU A 1 107 ? -9.030 3.931 2.664 1.00 86.00 107 LEU A CA 1
ATOM 818 C C . LEU A 1 107 ? -8.418 3.171 3.860 1.00 86.00 107 LEU A C 1
ATOM 820 O O . LEU A 1 107 ? -8.999 3.261 4.945 1.00 86.00 107 LEU A O 1
ATOM 824 N N . PRO A 1 108 ? -7.238 2.524 3.760 1.00 87.81 108 PRO A N 1
ATOM 825 C CA . PRO A 1 108 ? -6.624 1.840 4.900 1.00 87.81 108 PRO A CA 1
ATOM 826 C C . PRO A 1 108 ? -6.272 2.773 6.067 1.00 87.81 108 PRO A C 1
ATOM 828 O O . PRO A 1 108 ? -6.463 2.401 7.225 1.00 87.81 108 PRO A O 1
ATOM 831 N N . TRP A 1 109 ? -5.849 4.010 5.777 1.00 89.50 109 TRP A N 1
ATOM 832 C CA . TRP A 1 109 ? -5.591 5.026 6.804 1.00 89.50 109 TRP A CA 1
ATOM 833 C C . TRP A 1 109 ? -6.866 5.434 7.549 1.00 89.50 109 TRP A C 1
ATOM 835 O O . TRP A 1 109 ? -6.830 5.611 8.764 1.00 89.50 109 TRP A O 1
ATOM 845 N N . SER A 1 110 ? -7.999 5.540 6.848 1.00 90.88 110 SER A N 1
ATOM 846 C CA . SER A 1 110 ? -9.295 5.839 7.470 1.00 90.88 110 SER A CA 1
ATOM 847 C C . SER A 1 110 ? -9.886 4.667 8.262 1.00 90.88 110 SER A C 1
ATOM 849 O O . SER A 1 110 ? -10.627 4.894 9.212 1.00 90.88 110 SER A O 1
ATOM 851 N N . MET A 1 111 ? -9.545 3.422 7.904 1.00 90.50 111 MET A N 1
ATOM 852 C CA . MET A 1 111 ? -9.995 2.208 8.601 1.00 90.50 111 MET A CA 1
ATOM 853 C C . MET A 1 111 ? -9.180 1.898 9.860 1.00 90.50 111 MET A C 1
ATOM 855 O O . MET A 1 111 ? -9.635 1.142 10.716 1.00 90.50 111 MET A O 1
ATOM 859 N N . LEU A 1 112 ? -7.969 2.447 9.976 1.00 91.50 112 LEU A N 1
ATOM 860 C CA . LEU A 1 112 ? -7.081 2.187 11.104 1.00 91.50 112 LEU A CA 1
ATOM 861 C C . LEU A 1 112 ? -7.694 2.606 12.459 1.00 91.50 112 LEU A C 1
ATOM 863 O O . LEU A 1 112 ? -7.672 1.773 13.368 1.00 91.50 112 LEU A O 1
ATOM 867 N N . PRO A 1 113 ? -8.298 3.804 12.615 1.00 91.00 113 PRO A N 1
ATOM 868 C CA . PRO A 1 113 ? -9.019 4.167 13.836 1.00 91.00 113 PRO A CA 1
ATOM 869 C C . PRO A 1 113 ? -10.133 3.178 14.209 1.00 91.00 113 PRO A C 1
ATOM 871 O O . PRO A 1 113 ? -10.214 2.786 15.368 1.00 91.00 113 PRO A O 1
ATOM 874 N N . ASP A 1 114 ? -10.918 2.683 13.240 1.00 90.25 114 ASP A N 1
ATOM 875 C CA . ASP A 1 114 ? -12.000 1.718 13.511 1.00 90.25 114 ASP A CA 1
ATOM 876 C C . ASP A 1 114 ? -11.470 0.420 14.151 1.00 90.25 114 ASP A C 1
ATOM 878 O O . ASP A 1 114 ? -12.124 -0.187 15.000 1.00 90.25 114 ASP A O 1
ATOM 882 N N . VAL A 1 115 ? -10.277 -0.026 13.745 1.00 91.50 115 VAL A N 1
ATOM 883 C CA . VAL A 1 115 ? -9.623 -1.209 14.325 1.00 91.50 115 VAL A CA 1
ATOM 884 C C . VAL A 1 115 ? -9.118 -0.935 15.736 1.00 91.50 115 VAL A C 1
ATOM 886 O O . VAL A 1 115 ? -9.199 -1.815 16.597 1.00 91.50 115 VAL A O 1
ATOM 889 N N . VAL A 1 116 ? -8.565 0.257 15.959 1.00 91.06 116 VAL A N 1
ATOM 890 C CA . VAL A 1 116 ? -8.093 0.693 17.276 1.00 91.06 116 VAL A CA 1
ATOM 891 C C . VAL A 1 116 ? -9.268 0.755 18.254 1.00 91.06 116 VAL A C 1
ATOM 893 O O . VAL A 1 116 ? -9.155 0.251 19.373 1.00 91.06 116 VAL A O 1
ATOM 896 N N . ASP A 1 117 ? -10.412 1.270 17.809 1.00 89.38 117 ASP A N 1
ATOM 897 C CA . ASP A 1 117 ? -11.644 1.317 18.594 1.00 89.38 117 ASP A CA 1
ATOM 898 C C . ASP A 1 117 ? -12.207 -0.090 18.877 1.00 89.38 117 ASP A C 1
ATOM 900 O O . ASP A 1 117 ? -12.493 -0.404 20.036 1.00 89.38 117 ASP A O 1
ATOM 904 N N . ASP A 1 118 ? -12.281 -0.989 17.879 1.00 90.19 118 ASP A N 1
ATOM 905 C CA . ASP A 1 118 ? -12.701 -2.392 18.101 1.00 90.19 118 ASP A CA 1
ATOM 906 C C . ASP A 1 118 ? -11.780 -3.098 19.111 1.00 90.19 118 ASP A C 1
ATOM 908 O O . ASP A 1 118 ? -12.239 -3.853 19.971 1.00 90.19 118 ASP A O 1
ATOM 912 N N . PHE A 1 119 ? -10.472 -2.828 19.048 1.00 89.12 119 PHE A N 1
ATOM 913 C CA . PHE A 1 119 ? -9.502 -3.395 19.979 1.00 89.12 119 PHE A CA 1
ATOM 914 C C . PHE A 1 119 ? -9.695 -2.879 21.409 1.00 89.12 119 PHE A C 1
ATOM 916 O O . PHE A 1 119 ? -9.629 -3.676 22.352 1.00 89.12 119 PHE A O 1
ATOM 923 N N . ARG A 1 120 ? -9.949 -1.572 21.575 1.00 86.56 120 ARG A N 1
ATOM 924 C CA . ARG A 1 120 ? -10.231 -0.951 22.880 1.00 86.56 120 ARG A CA 1
ATOM 925 C C . ARG A 1 120 ? -11.488 -1.528 23.518 1.00 86.56 120 ARG A C 1
ATOM 927 O O . ARG A 1 120 ? -11.456 -1.844 24.704 1.00 86.56 120 ARG A O 1
ATOM 934 N N . LEU A 1 121 ? -12.554 -1.722 22.738 1.00 86.94 121 LEU A N 1
ATOM 935 C CA . LEU A 1 121 ? -13.808 -2.312 23.223 1.00 86.94 121 LEU A CA 1
ATOM 936 C C . LEU A 1 121 ? -13.617 -3.747 23.729 1.00 86.94 121 LEU A C 1
ATOM 938 O O . LEU A 1 121 ? -14.186 -4.134 24.746 1.00 86.94 121 LEU A O 1
ATOM 942 N N . ARG A 1 122 ? -12.784 -4.541 23.048 1.00 84.81 122 ARG A N 1
ATOM 943 C CA . ARG A 1 122 ? -12.506 -5.931 23.445 1.00 84.81 122 ARG A CA 1
ATOM 944 C C . ARG A 1 122 ? -11.535 -6.056 24.619 1.00 84.81 122 ARG A C 1
ATOM 946 O O . ARG A 1 122 ? -11.545 -7.086 25.288 1.00 84.81 122 ARG A O 1
ATOM 953 N N . ASN A 1 123 ? -10.678 -5.060 24.850 1.00 83.25 123 ASN A N 1
ATOM 954 C CA . ASN A 1 123 ? -9.605 -5.113 25.849 1.00 83.25 123 ASN A CA 1
ATOM 955 C C . ASN A 1 123 ? -9.606 -3.860 26.748 1.00 83.25 123 ASN A C 1
ATOM 957 O O . ASN A 1 123 ? -8.651 -3.078 26.712 1.00 83.25 123 ASN A O 1
ATOM 961 N N . PRO A 1 124 ? -10.636 -3.668 27.594 1.00 74.75 124 PRO A N 1
ATOM 962 C CA . PRO A 1 124 ? -10.757 -2.478 28.443 1.00 74.75 124 PRO A CA 1
ATOM 963 C C . PRO A 1 124 ? -9.614 -2.336 29.462 1.00 74.75 124 PRO A C 1
ATOM 965 O O . PRO A 1 124 ? -9.262 -1.229 29.859 1.00 74.75 124 PRO A O 1
ATOM 968 N N . SER A 1 125 ? -8.984 -3.445 29.855 1.00 69.81 125 SER A N 1
ATOM 969 C CA . SER A 1 125 ? -7.849 -3.489 30.785 1.00 69.81 125 SER A CA 1
ATOM 970 C C . SER A 1 125 ? -6.513 -3.038 30.172 1.00 69.81 125 SER A C 1
ATOM 972 O O . SER A 1 125 ? -5.544 -2.850 30.903 1.00 69.81 125 SER A O 1
ATOM 974 N N . CYS A 1 126 ? -6.444 -2.846 28.851 1.00 67.94 126 CYS A N 1
ATOM 975 C CA . CYS A 1 126 ? -5.239 -2.445 28.122 1.00 67.94 126 CYS A CA 1
ATOM 976 C C . CYS A 1 126 ? -5.449 -1.081 27.443 1.00 67.94 126 CYS A C 1
ATOM 978 O O . CYS A 1 126 ? -5.559 -0.981 26.220 1.00 67.94 126 CYS A O 1
ATOM 980 N N . LEU A 1 127 ? -5.528 -0.019 28.247 1.00 63.66 127 LEU A N 1
ATOM 981 C CA . LEU A 1 127 ? -5.670 1.356 27.760 1.00 63.66 127 LEU A CA 1
ATOM 982 C C . LEU A 1 127 ? -4.321 1.893 27.223 1.00 63.66 127 LEU A C 1
ATOM 984 O O . LEU A 1 127 ? -3.265 1.543 27.745 1.00 63.66 127 LEU A O 1
ATOM 988 N N . ASN A 1 128 ? -4.352 2.782 26.221 1.00 71.94 128 ASN A N 1
ATOM 989 C CA . ASN A 1 128 ? -3.194 3.510 25.652 1.00 71.94 128 ASN A CA 1
ATOM 990 C C . ASN A 1 128 ? -2.273 2.765 24.654 1.00 71.94 128 ASN A C 1
ATOM 992 O O . ASN A 1 128 ? -1.136 3.186 24.445 1.00 71.94 128 ASN A O 1
ATOM 996 N N . LEU A 1 129 ? -2.734 1.708 23.971 1.00 81.56 129 LEU A N 1
ATOM 997 C CA . LEU A 1 129 ? -1.942 1.062 22.903 1.00 81.56 129 LEU A CA 1
ATOM 998 C C . LEU A 1 129 ? -2.025 1.750 21.530 1.00 81.56 129 LEU A C 1
ATOM 1000 O O . LEU A 1 129 ? -1.315 1.345 20.615 1.00 81.56 129 LEU A O 1
ATOM 1004 N N . GLU A 1 130 ? -2.841 2.791 21.365 1.00 85.00 130 GLU A N 1
ATOM 1005 C CA . GLU A 1 130 ? -3.088 3.450 20.069 1.00 85.00 130 GLU A CA 1
ATOM 1006 C C . GLU A 1 130 ? -1.792 3.881 19.371 1.00 85.00 130 GLU A C 1
ATOM 1008 O O . GLU A 1 130 ? -1.589 3.591 18.193 1.00 85.00 130 GLU A O 1
ATOM 1013 N N . ALA A 1 131 ? -0.860 4.484 20.118 1.00 87.06 131 ALA A N 1
ATOM 1014 C CA . ALA A 1 131 ? 0.432 4.914 19.589 1.00 87.06 131 ALA A CA 1
ATOM 1015 C C . ALA A 1 131 ? 1.241 3.754 18.979 1.00 87.06 131 ALA A C 1
ATOM 1017 O O . ALA A 1 131 ? 1.957 3.953 17.995 1.00 87.06 131 ALA A O 1
ATOM 1018 N N . LEU A 1 132 ? 1.104 2.535 19.515 1.00 88.25 132 LEU A N 1
ATOM 1019 C CA . LEU A 1 132 ? 1.761 1.341 18.980 1.00 88.25 132 LEU A CA 1
ATOM 1020 C C . LEU A 1 132 ? 1.123 0.883 17.666 1.00 88.25 132 LEU A C 1
ATOM 1022 O O . LEU A 1 132 ? 1.859 0.529 16.748 1.00 88.25 132 LEU A O 1
ATOM 1026 N N . PHE A 1 133 ? -0.207 0.952 17.541 1.00 90.19 133 PHE A N 1
ATOM 1027 C CA . PHE A 1 133 ? -0.905 0.676 16.279 1.00 90.19 133 PHE A CA 1
ATOM 1028 C C . PHE A 1 133 ? -0.426 1.618 15.166 1.00 90.19 133 PHE A C 1
ATOM 1030 O O . PHE A 1 133 ? 0.009 1.152 14.115 1.00 90.19 133 PHE A O 1
ATOM 1037 N N . TYR A 1 134 ? -0.410 2.933 15.412 1.00 91.00 134 TYR A N 1
ATOM 1038 C CA . TYR A 1 134 ? 0.056 3.910 14.418 1.00 91.00 134 TYR A CA 1
ATOM 1039 C C . TYR A 1 134 ? 1.543 3.744 14.081 1.00 91.00 134 TYR A C 1
ATOM 1041 O O . TYR A 1 134 ? 1.917 3.750 12.908 1.00 91.00 134 TYR A O 1
ATOM 1049 N N . SER A 1 135 ? 2.396 3.555 15.092 1.00 92.00 135 SER A N 1
ATOM 1050 C CA . SER A 1 135 ? 3.842 3.390 14.885 1.00 92.00 135 SER A CA 1
ATOM 1051 C C . SER A 1 135 ? 4.156 2.151 14.051 1.00 92.00 135 SER A C 1
ATOM 1053 O O . SER A 1 135 ? 4.958 2.213 13.120 1.00 92.00 135 SER A O 1
ATOM 1055 N N . PHE A 1 136 ? 3.502 1.028 14.352 1.00 90.44 136 PHE A N 1
ATOM 1056 C CA . PHE A 1 136 ? 3.690 -0.217 13.617 1.00 90.44 136 PHE A CA 1
ATOM 1057 C C . PHE A 1 136 ? 3.149 -0.104 12.191 1.00 90.44 136 PHE A C 1
ATOM 1059 O O . PHE A 1 136 ? 3.832 -0.491 11.248 1.00 90.44 136 PHE A O 1
ATOM 1066 N N . TYR A 1 137 ? 1.982 0.513 12.008 1.00 91.31 137 TYR A N 1
ATOM 1067 C CA . TYR A 1 137 ? 1.420 0.772 10.685 1.00 91.31 137 TYR A CA 1
ATOM 1068 C C . TYR A 1 137 ? 2.376 1.584 9.790 1.00 91.31 137 TYR A C 1
ATOM 1070 O O . TYR A 1 137 ? 2.683 1.180 8.666 1.00 91.31 137 TYR A O 1
ATOM 1078 N N . VAL A 1 138 ? 2.937 2.686 10.305 1.00 92.69 138 VAL A N 1
ATOM 1079 C CA . VAL A 1 138 ? 3.924 3.505 9.574 1.00 92.69 138 VAL A CA 1
ATOM 1080 C C . VAL A 1 138 ? 5.230 2.748 9.336 1.00 92.69 138 VAL A C 1
ATOM 1082 O O . VAL A 1 138 ? 5.818 2.860 8.258 1.00 92.69 138 VAL A O 1
ATOM 1085 N N . PHE A 1 139 ? 5.688 1.965 10.315 1.00 93.94 139 PHE A N 1
ATOM 1086 C CA . PHE A 1 139 ? 6.868 1.117 10.169 1.00 93.94 139 PHE A CA 1
ATOM 1087 C C . PHE A 1 139 ? 6.704 0.133 9.008 1.00 93.94 139 PHE A C 1
ATOM 1089 O O . PHE A 1 139 ? 7.584 0.059 8.153 1.00 93.94 139 PHE A O 1
ATOM 1096 N N . PHE A 1 140 ? 5.564 -0.556 8.918 1.00 92.06 140 PHE A N 1
ATOM 1097 C CA . PHE A 1 140 ? 5.287 -1.476 7.816 1.00 92.06 140 PHE A CA 1
ATOM 1098 C C . PHE A 1 140 ? 5.166 -0.780 6.469 1.00 92.06 140 PHE A C 1
ATOM 1100 O O . PHE A 1 140 ? 5.602 -1.336 5.466 1.00 92.06 140 PHE A O 1
ATOM 1107 N N . ASN A 1 141 ? 4.658 0.451 6.436 1.00 90.50 141 ASN A N 1
ATOM 1108 C CA . ASN A 1 141 ? 4.652 1.244 5.212 1.00 90.50 141 ASN A CA 1
ATOM 1109 C C . ASN A 1 141 ? 6.080 1.556 4.728 1.00 90.50 141 ASN A C 1
ATOM 1111 O O . ASN A 1 141 ? 6.392 1.426 3.548 1.00 90.50 141 ASN A O 1
ATOM 1115 N N . LYS A 1 142 ? 6.988 1.914 5.644 1.00 93.44 142 LYS A N 1
ATOM 1116 C CA . LYS A 1 142 ? 8.407 2.119 5.307 1.00 93.44 142 LYS A CA 1
ATOM 1117 C C . LYS A 1 142 ? 9.107 0.816 4.929 1.00 93.44 142 LYS A C 1
ATOM 1119 O O . LYS A 1 142 ? 9.916 0.798 4.004 1.00 93.44 142 LYS A O 1
ATOM 1124 N N . PHE A 1 143 ? 8.785 -0.267 5.629 1.00 94.12 143 PHE A N 1
ATOM 1125 C CA . PHE A 1 143 ? 9.280 -1.601 5.319 1.00 94.12 143 PHE A CA 1
ATOM 1126 C C . PHE A 1 143 ? 8.849 -2.039 3.917 1.00 94.12 143 PHE A C 1
ATOM 1128 O O . PHE A 1 143 ? 9.681 -2.537 3.166 1.00 94.12 143 PHE A O 1
ATOM 1135 N N . ALA A 1 144 ? 7.595 -1.784 3.530 1.00 92.62 144 ALA A N 1
ATOM 1136 C CA . ALA A 1 144 ? 7.088 -2.033 2.185 1.00 92.62 144 ALA A CA 1
ATOM 1137 C C . ALA A 1 144 ? 7.906 -1.288 1.122 1.00 92.62 144 ALA A C 1
ATOM 1139 O O . ALA A 1 144 ? 8.280 -1.886 0.115 1.00 92.62 144 ALA A O 1
ATOM 1140 N N . GLY A 1 145 ? 8.268 -0.028 1.376 1.00 92.31 145 GLY A N 1
ATOM 1141 C CA . GLY A 1 145 ? 9.142 0.732 0.481 1.00 92.31 145 GLY A CA 1
ATOM 1142 C C . GLY A 1 145 ? 10.547 0.167 0.360 1.00 92.31 145 GLY A C 1
ATOM 1143 O O . GLY A 1 145 ? 11.049 0.008 -0.751 1.00 92.31 145 GLY A O 1
ATOM 1144 N N . GLY A 1 146 ? 11.161 -0.212 1.482 1.00 94.19 146 GLY A N 1
ATOM 1145 C CA . GLY A 1 146 ? 12.454 -0.900 1.471 1.00 94.19 146 GLY A CA 1
ATOM 1146 C C . GLY A 1 146 ? 12.395 -2.231 0.718 1.00 94.19 146 GLY A C 1
ATOM 1147 O O . GLY A 1 146 ? 13.268 -2.521 -0.098 1.00 94.19 146 GLY A O 1
ATOM 1148 N N . LEU A 1 147 ? 11.335 -3.012 0.937 1.00 95.38 147 LEU A N 1
ATOM 1149 C CA . LEU A 1 147 ? 11.116 -4.294 0.276 1.00 95.38 147 LEU A CA 1
ATOM 1150 C C . LEU A 1 147 ? 10.915 -4.124 -1.235 1.00 95.38 147 LEU A C 1
ATOM 1152 O O . LEU A 1 147 ? 11.534 -4.842 -2.013 1.00 95.38 147 LEU A O 1
ATOM 1156 N N . ALA A 1 148 ? 10.110 -3.148 -1.655 1.00 91.94 148 ALA A N 1
ATOM 1157 C CA . ALA A 1 148 ? 9.887 -2.825 -3.059 1.00 91.94 148 ALA A CA 1
ATOM 1158 C C . ALA A 1 148 ? 11.188 -2.440 -3.774 1.00 91.94 148 ALA A C 1
ATOM 1160 O O . ALA A 1 148 ? 11.507 -3.001 -4.825 1.00 91.94 148 ALA A O 1
ATOM 1161 N N . VAL A 1 149 ? 11.970 -1.531 -3.185 1.00 91.75 149 VAL A N 1
ATOM 1162 C CA . VAL A 1 149 ? 13.271 -1.114 -3.730 1.00 91.75 149 VAL A CA 1
ATOM 1163 C C . VAL A 1 149 ? 14.247 -2.291 -3.773 1.00 91.75 149 VAL A C 1
ATOM 1165 O O . VAL A 1 149 ? 14.932 -2.482 -4.779 1.00 91.75 149 VAL A O 1
ATOM 1168 N N . GLY A 1 150 ? 14.281 -3.113 -2.721 1.00 93.56 150 GLY A N 1
ATOM 1169 C CA . GLY A 1 150 ? 15.129 -4.300 -2.637 1.00 93.56 150 GLY A CA 1
ATOM 1170 C C . GLY A 1 150 ? 14.808 -5.336 -3.714 1.00 93.56 150 GLY A C 1
ATOM 1171 O O . GLY A 1 150 ? 15.703 -5.736 -4.456 1.00 93.56 150 GLY A O 1
ATOM 1172 N N . ILE A 1 151 ? 13.532 -5.719 -3.852 1.00 93.38 151 ILE A N 1
ATOM 1173 C CA . ILE A 1 151 ? 13.065 -6.660 -4.885 1.00 93.38 151 ILE A CA 1
ATOM 1174 C C . ILE A 1 151 ? 13.403 -6.127 -6.277 1.00 93.38 151 ILE A C 1
ATOM 1176 O O . ILE A 1 151 ? 13.922 -6.872 -7.110 1.00 93.38 151 ILE A O 1
ATOM 1180 N N . SER A 1 152 ? 13.156 -4.839 -6.513 1.00 90.94 152 SER A N 1
ATOM 1181 C CA . SER A 1 152 ? 13.423 -4.199 -7.801 1.00 90.94 152 SER A CA 1
ATOM 1182 C C . SER A 1 152 ? 14.910 -4.241 -8.144 1.00 90.94 152 SER A C 1
ATOM 1184 O O . SER A 1 152 ? 15.299 -4.755 -9.190 1.00 90.94 152 SER A O 1
ATOM 1186 N N . THR A 1 153 ? 15.757 -3.779 -7.225 1.00 90.75 153 THR A N 1
ATOM 1187 C CA . THR A 1 153 ? 17.210 -3.702 -7.425 1.00 90.75 153 THR A CA 1
ATOM 1188 C C . THR A 1 153 ? 17.828 -5.082 -7.605 1.00 90.75 153 THR A C 1
ATOM 1190 O O . THR A 1 153 ? 18.620 -5.286 -8.521 1.00 90.75 153 THR A O 1
ATOM 1193 N N . LEU A 1 154 ? 17.446 -6.049 -6.767 1.00 93.38 154 LEU A N 1
ATOM 1194 C CA . LEU A 1 154 ? 17.985 -7.404 -6.826 1.00 93.38 154 LEU A CA 1
ATOM 1195 C C . LEU A 1 154 ? 17.587 -8.115 -8.125 1.00 93.38 154 LEU A C 1
ATOM 1197 O O . LEU A 1 154 ? 18.424 -8.755 -8.760 1.00 93.38 154 LEU A O 1
ATOM 1201 N N . SER A 1 155 ? 16.331 -7.954 -8.550 1.00 92.25 155 SER A N 1
ATOM 1202 C CA . SER A 1 155 ? 15.849 -8.526 -9.811 1.00 92.25 155 SER A CA 1
ATOM 1203 C C . SER A 1 155 ? 16.599 -7.945 -11.008 1.00 92.25 155 SER A C 1
ATOM 1205 O O . SER A 1 155 ? 17.020 -8.689 -11.891 1.00 92.25 155 SER A O 1
ATOM 1207 N N . LEU A 1 156 ? 16.825 -6.627 -11.021 1.00 88.94 156 LEU A N 1
ATOM 1208 C CA . LEU A 1 156 ? 17.590 -5.960 -12.076 1.00 88.94 156 LEU A CA 1
ATOM 1209 C C . LEU A 1 156 ? 19.069 -6.369 -12.067 1.00 88.94 156 LEU A C 1
ATOM 1211 O O . LEU A 1 156 ? 19.646 -6.590 -13.131 1.00 88.94 156 LEU A O 1
ATOM 1215 N N . HIS A 1 157 ? 19.670 -6.512 -10.884 1.00 90.56 157 HIS A N 1
ATOM 1216 C CA . HIS A 1 157 ? 21.049 -6.970 -10.739 1.00 90.56 157 HIS A CA 1
ATOM 1217 C C . HIS A 1 157 ? 21.236 -8.372 -11.335 1.00 90.56 157 HIS A C 1
ATOM 1219 O O . HIS A 1 157 ? 22.154 -8.587 -12.125 1.00 90.56 157 HIS A O 1
ATOM 1225 N N . PHE A 1 158 ? 20.335 -9.312 -11.031 1.00 91.06 158 PHE A N 1
ATOM 1226 C CA . PHE A 1 158 ? 20.379 -10.657 -11.616 1.00 91.06 158 PHE A CA 1
ATOM 1227 C C . PHE A 1 158 ? 20.059 -10.687 -13.114 1.00 91.06 158 PHE A C 1
ATOM 1229 O O . PHE A 1 158 ? 20.595 -11.529 -13.829 1.00 91.06 158 PHE A O 1
ATOM 1236 N N . ALA A 1 159 ? 19.241 -9.756 -13.609 1.00 88.56 159 ALA A N 1
ATOM 1237 C CA . ALA A 1 159 ? 18.986 -9.602 -15.041 1.00 88.56 159 ALA A CA 1
ATOM 1238 C C . ALA A 1 159 ? 20.183 -9.016 -15.818 1.00 88.56 159 ALA A C 1
ATOM 1240 O O . ALA A 1 159 ? 20.163 -8.995 -17.049 1.00 88.56 159 ALA A O 1
ATOM 1241 N N . GLY A 1 160 ? 21.221 -8.543 -15.117 1.00 86.00 160 GLY A N 1
ATOM 1242 C CA . GLY A 1 160 ? 22.414 -7.946 -15.714 1.00 86.00 160 GLY A CA 1
ATOM 1243 C C . GLY A 1 160 ? 22.256 -6.467 -16.070 1.00 86.00 160 GLY A C 1
ATOM 1244 O O . GLY A 1 160 ? 22.979 -5.977 -16.935 1.00 86.00 160 GLY A O 1
ATOM 1245 N N . TYR A 1 161 ? 21.327 -5.748 -15.429 1.00 83.62 161 TYR A N 1
ATOM 1246 C CA . TYR A 1 161 ? 21.168 -4.308 -15.638 1.00 83.62 161 TYR A CA 1
ATOM 1247 C C . TYR A 1 161 ? 22.424 -3.548 -15.184 1.00 83.62 161 TYR A C 1
ATOM 1249 O O . TYR A 1 161 ? 22.802 -3.593 -14.011 1.00 83.62 161 TYR A O 1
ATOM 1257 N N . ARG A 1 162 ? 23.048 -2.810 -16.108 1.00 81.12 162 ARG A N 1
ATOM 1258 C CA . ARG A 1 162 ? 24.150 -1.878 -15.836 1.00 81.12 162 ARG A CA 1
ATOM 1259 C C . ARG A 1 162 ? 23.708 -0.463 -16.189 1.00 81.12 162 ARG A C 1
ATOM 1261 O O . ARG A 1 162 ? 23.313 -0.195 -17.320 1.00 81.12 162 ARG A O 1
ATOM 1268 N N . ALA A 1 163 ? 23.764 0.446 -15.218 1.00 71.12 163 ALA A N 1
ATOM 1269 C CA . ALA A 1 163 ? 23.398 1.841 -15.441 1.00 71.12 163 ALA A CA 1
ATOM 1270 C C . ALA A 1 163 ? 24.353 2.488 -16.462 1.00 71.12 163 ALA A C 1
ATOM 1272 O O . ALA A 1 163 ? 25.566 2.459 -16.270 1.00 71.12 163 ALA A O 1
ATOM 1273 N N . GLY A 1 164 ? 23.800 3.067 -17.532 1.00 66.94 164 GLY A N 1
ATOM 1274 C CA . GLY A 1 164 ? 24.567 3.742 -18.588 1.00 66.94 164 GLY A CA 1
ATOM 1275 C C . GLY A 1 164 ? 25.074 2.839 -19.718 1.00 66.94 164 GLY A C 1
ATOM 1276 O O . GLY A 1 164 ? 25.707 3.340 -20.641 1.00 66.94 164 GLY A O 1
ATOM 1277 N N . ASP A 1 165 ? 24.790 1.536 -19.677 1.00 70.44 165 ASP A N 1
ATOM 1278 C CA . ASP A 1 165 ? 25.079 0.631 -20.788 1.00 70.44 165 ASP A CA 1
ATOM 1279 C C . ASP A 1 165 ? 23.935 0.686 -21.819 1.00 70.44 165 ASP A C 1
ATOM 1281 O O . ASP A 1 165 ? 22.773 0.440 -21.488 1.00 70.44 165 ASP A O 1
ATOM 1285 N N . CYS A 1 166 ? 24.251 1.028 -23.071 1.00 64.38 166 CYS A N 1
ATOM 1286 C CA . CYS A 1 166 ? 23.276 1.125 -24.164 1.00 64.38 166 CYS A CA 1
ATOM 1287 C C . CYS A 1 166 ? 22.965 -0.235 -24.815 1.00 64.38 166 CYS A C 1
ATOM 1289 O O . CYS A 1 166 ? 22.266 -0.296 -25.832 1.00 64.38 166 CYS A O 1
ATOM 1291 N N . THR A 1 167 ? 23.485 -1.341 -24.274 1.00 71.81 167 THR A N 1
ATOM 1292 C CA . THR A 1 167 ? 23.219 -2.675 -24.813 1.00 71.81 167 THR A 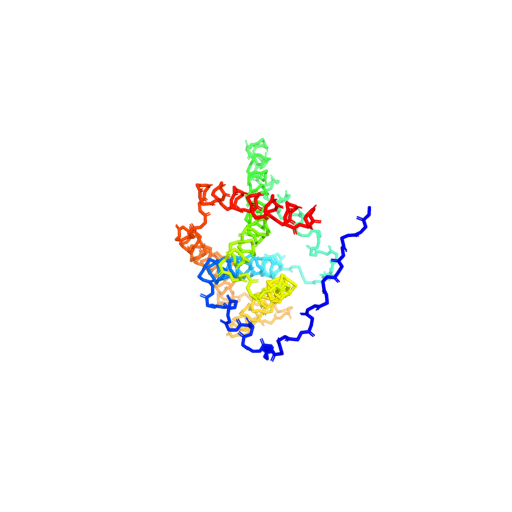CA 1
ATOM 1293 C C . THR A 1 167 ? 21.806 -3.154 -24.472 1.00 71.81 167 THR A C 1
ATOM 1295 O O . THR A 1 167 ? 21.397 -3.324 -23.318 1.00 71.81 167 THR A O 1
ATOM 1298 N N . ARG A 1 168 ? 21.015 -3.401 -25.521 1.00 68.62 168 ARG A N 1
ATOM 1299 C CA . ARG A 1 168 ? 19.633 -3.864 -25.392 1.00 68.62 168 ARG A CA 1
ATOM 1300 C C . ARG A 1 168 ? 19.584 -5.355 -25.042 1.00 68.62 168 ARG A C 1
ATOM 1302 O O . ARG A 1 168 ? 19.452 -6.202 -25.919 1.00 68.62 168 ARG A O 1
ATOM 1309 N N . ASN A 1 169 ? 19.706 -5.682 -23.758 1.00 82.31 169 ASN A N 1
ATOM 1310 C CA . ASN A 1 169 ? 19.581 -7.045 -23.248 1.00 82.31 169 ASN A CA 1
ATOM 1311 C C . ASN A 1 169 ? 18.096 -7.465 -23.094 1.00 82.31 169 ASN A C 1
ATOM 1313 O O . ASN A 1 169 ? 17.360 -6.839 -22.323 1.00 82.31 169 ASN A O 1
ATOM 1317 N N . PRO A 1 170 ? 17.637 -8.537 -23.772 1.00 84.44 170 PRO A N 1
ATOM 1318 C CA . PRO A 1 170 ? 16.247 -8.991 -23.689 1.00 84.44 170 PRO A CA 1
ATOM 1319 C C . PRO A 1 170 ? 15.827 -9.422 -22.275 1.00 84.44 170 PRO A C 1
ATOM 1321 O O . PRO A 1 170 ? 14.673 -9.216 -21.900 1.00 84.44 170 PRO A O 1
ATOM 1324 N N . SER A 1 171 ? 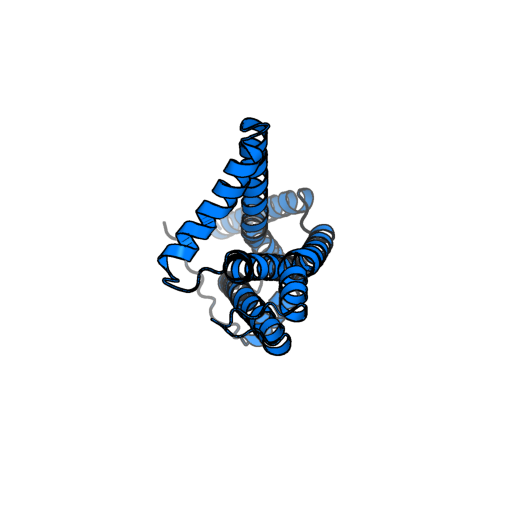16.749 -9.951 -21.464 1.00 87.75 171 SER A N 1
ATOM 1325 C CA . SER A 1 171 ? 16.465 -10.364 -20.083 1.00 87.75 171 SER A CA 1
ATOM 1326 C C . SER A 1 171 ? 16.100 -9.173 -19.195 1.00 87.75 171 SER A C 1
ATOM 1328 O O . SER A 1 171 ? 15.156 -9.257 -18.416 1.00 87.75 171 SER A O 1
ATOM 1330 N N . VAL A 1 172 ? 16.781 -8.033 -19.361 1.00 86.00 172 VAL A N 1
ATOM 1331 C CA . VAL A 1 172 ? 16.497 -6.794 -18.614 1.00 86.00 172 VAL A CA 1
ATOM 1332 C C . VAL A 1 172 ? 15.110 -6.255 -18.958 1.00 86.00 172 VAL A C 1
ATOM 1334 O O . VAL A 1 172 ? 14.366 -5.863 -18.061 1.00 86.00 172 VAL A O 1
ATOM 1337 N N . ILE A 1 173 ? 14.731 -6.279 -20.240 1.00 83.75 173 ILE A N 1
ATOM 1338 C CA . ILE A 1 173 ? 13.396 -5.856 -20.690 1.00 83.75 173 ILE A CA 1
ATOM 1339 C C . ILE A 1 173 ? 12.320 -6.738 -20.068 1.00 83.75 173 ILE A C 1
ATOM 1341 O O . ILE A 1 173 ? 11.347 -6.213 -19.531 1.00 83.75 173 ILE A O 1
ATOM 1345 N N . LEU A 1 174 ? 12.504 -8.060 -20.116 1.00 85.94 174 LEU A N 1
ATOM 1346 C CA . LEU A 1 174 ? 11.554 -9.004 -19.538 1.00 85.94 174 LEU A CA 1
ATOM 1347 C C . LEU A 1 174 ? 11.396 -8.766 -18.033 1.00 85.94 174 LEU A C 1
ATOM 1349 O O . LEU A 1 174 ? 10.275 -8.680 -17.539 1.00 85.94 174 LEU A O 1
ATOM 1353 N N . THR A 1 175 ? 12.504 -8.598 -17.309 1.00 88.12 175 THR A N 1
ATOM 1354 C CA . THR A 1 175 ? 12.489 -8.269 -15.882 1.00 88.12 175 THR A CA 1
ATOM 1355 C C . THR A 1 175 ? 11.735 -6.964 -15.627 1.00 88.12 175 THR A C 1
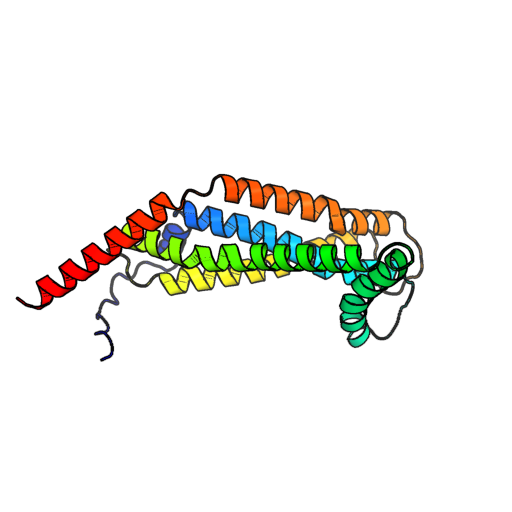ATOM 1357 O O . THR A 1 175 ? 10.809 -6.946 -14.823 1.00 88.12 175 THR A O 1
ATOM 1360 N N . LEU A 1 176 ? 12.040 -5.885 -16.349 1.00 83.19 176 LEU A N 1
ATOM 1361 C CA . LEU A 1 176 ? 11.324 -4.613 -16.206 1.00 83.19 176 LEU A CA 1
ATOM 1362 C C . LEU A 1 176 ? 9.820 -4.759 -16.482 1.00 83.19 176 LEU A C 1
ATOM 1364 O O . LEU A 1 176 ? 9.009 -4.259 -15.708 1.00 83.19 176 LEU A O 1
ATOM 1368 N N . GLN A 1 177 ? 9.431 -5.478 -17.538 1.00 80.75 177 GLN A N 1
ATOM 1369 C CA . GLN A 1 177 ? 8.024 -5.734 -17.860 1.00 80.75 177 GLN A CA 1
ATOM 1370 C C . GLN A 1 177 ? 7.319 -6.528 -16.757 1.00 80.75 177 GLN A C 1
ATOM 1372 O O . GLN A 1 177 ? 6.204 -6.173 -16.370 1.00 80.75 177 GLN A O 1
ATOM 1377 N N . LEU A 1 178 ? 7.973 -7.564 -16.220 1.00 85.88 178 LEU A N 1
ATOM 1378 C CA . LEU A 1 178 ? 7.432 -8.395 -15.146 1.00 85.88 178 LEU A CA 1
ATOM 1379 C C . LEU A 1 178 ? 7.215 -7.600 -13.855 1.00 85.88 178 LEU A C 1
ATOM 1381 O O . LEU A 1 178 ? 6.175 -7.735 -13.205 1.00 85.88 178 LEU A O 1
ATOM 1385 N N . LEU A 1 179 ? 8.177 -6.757 -13.482 1.00 85.62 179 LEU A N 1
ATOM 1386 C CA . LEU A 1 179 ? 8.038 -5.953 -12.277 1.00 85.62 179 LEU A CA 1
ATOM 1387 C C . LEU A 1 179 ? 7.107 -4.740 -12.455 1.00 85.62 179 LEU A C 1
ATOM 1389 O O . LEU A 1 179 ? 6.605 -4.230 -11.461 1.00 85.62 179 LEU A O 1
ATOM 1393 N N . MET A 1 180 ? 6.833 -4.297 -13.685 1.00 79.56 180 MET A N 1
ATOM 1394 C CA . MET A 1 180 ? 5.912 -3.182 -13.943 1.00 79.56 180 MET A CA 1
ATOM 1395 C C . MET A 1 180 ? 4.438 -3.585 -13.908 1.00 79.56 180 MET A C 1
ATOM 1397 O O . MET A 1 180 ? 3.613 -2.804 -13.441 1.00 79.56 180 MET A O 1
ATOM 1401 N N . ALA A 1 181 ? 4.090 -4.777 -14.403 1.00 76.81 181 ALA A N 1
ATOM 1402 C CA . ALA A 1 181 ? 2.690 -5.181 -14.550 1.00 76.81 181 ALA A CA 1
ATOM 1403 C C . ALA A 1 181 ? 2.317 -6.447 -13.752 1.00 76.81 181 ALA A C 1
ATOM 1405 O O . ALA A 1 181 ? 1.589 -6.320 -12.767 1.00 76.81 181 ALA A O 1
ATOM 1406 N N . PRO A 1 182 ? 2.774 -7.666 -14.096 1.00 85.56 182 PRO A N 1
ATOM 1407 C CA . PRO A 1 182 ? 2.250 -8.882 -13.474 1.00 85.56 182 PRO A CA 1
ATOM 1408 C C . PRO A 1 182 ? 2.570 -8.990 -11.980 1.00 85.56 182 PRO A C 1
ATOM 1410 O O . PRO A 1 182 ? 1.708 -9.428 -11.218 1.00 85.56 182 PRO A O 1
ATOM 1413 N N . VAL A 1 183 ? 3.753 -8.549 -11.531 1.00 88.94 183 VAL A N 1
ATOM 1414 C CA . VAL A 1 183 ? 4.093 -8.568 -10.099 1.00 88.94 183 VAL A CA 1
ATOM 1415 C C . VAL A 1 183 ? 3.178 -7.617 -9.304 1.00 88.94 183 VAL A C 1
ATOM 1417 O O . VAL A 1 183 ? 2.471 -8.111 -8.422 1.00 88.94 183 VAL A O 1
ATOM 1420 N N . PRO A 1 184 ? 3.073 -6.309 -9.619 1.00 83.81 184 PRO A N 1
ATOM 1421 C CA . PRO A 1 184 ? 2.142 -5.411 -8.932 1.00 83.81 184 PRO A CA 1
ATOM 1422 C C . PRO A 1 184 ? 0.676 -5.853 -9.008 1.00 83.81 184 PRO A C 1
ATOM 1424 O O . PRO A 1 184 ? -0.021 -5.798 -7.997 1.00 83.81 184 PRO A O 1
ATOM 1427 N N . ILE A 1 185 ? 0.212 -6.350 -10.162 1.00 84.69 185 ILE A N 1
ATOM 1428 C CA . ILE A 1 185 ? -1.164 -6.851 -10.323 1.00 84.69 185 ILE A CA 1
ATOM 1429 C C . ILE A 1 185 ? -1.421 -8.030 -9.379 1.00 84.69 185 ILE A C 1
ATOM 1431 O O . ILE A 1 185 ? -2.436 -8.044 -8.684 1.00 84.69 185 ILE A O 1
ATOM 1435 N N . SER A 1 186 ? -0.500 -8.995 -9.299 1.00 90.00 186 SER A N 1
ATOM 1436 C CA . SER A 1 186 ? -0.646 -10.142 -8.394 1.00 90.00 186 SER A CA 1
ATOM 1437 C C . SER A 1 186 ? -0.708 -9.720 -6.920 1.00 90.00 186 SER A C 1
ATOM 1439 O O . SER A 1 186 ? -1.562 -10.199 -6.174 1.00 90.00 186 SER A O 1
ATOM 1441 N N . LEU A 1 187 ? 0.129 -8.762 -6.509 1.00 89.44 187 LEU A N 1
ATOM 1442 C CA . LEU A 1 187 ? 0.147 -8.223 -5.148 1.00 89.44 187 LEU A CA 1
ATOM 1443 C C . LEU A 1 187 ? -1.140 -7.452 -4.818 1.00 89.44 187 LEU A C 1
ATOM 1445 O O . LEU A 1 187 ? -1.677 -7.595 -3.719 1.00 89.44 187 LEU A O 1
ATOM 1449 N N . LEU A 1 188 ? -1.672 -6.681 -5.771 1.00 87.50 188 LEU A N 1
ATOM 1450 C CA . LEU A 1 188 ? -2.951 -5.984 -5.618 1.00 87.50 188 LEU A CA 1
ATOM 1451 C C . LEU A 1 188 ? -4.128 -6.958 -5.523 1.00 87.50 188 LEU A C 1
ATOM 1453 O O . LEU A 1 188 ? -5.006 -6.756 -4.689 1.00 87.50 188 LEU A O 1
ATOM 1457 N N . LEU A 1 189 ? -4.141 -8.036 -6.312 1.00 87.50 189 LEU A N 1
ATOM 1458 C CA . LEU A 1 189 ? -5.163 -9.081 -6.197 1.00 87.50 189 LEU A CA 1
ATOM 1459 C C . LEU A 1 189 ? -5.138 -9.733 -4.810 1.00 87.50 189 LEU A C 1
ATOM 1461 O O . LEU A 1 189 ? -6.190 -9.906 -4.196 1.00 87.50 189 LEU A O 1
ATOM 1465 N N . ILE A 1 190 ? -3.948 -10.024 -4.275 1.00 91.56 190 ILE A N 1
ATOM 1466 C CA . ILE A 1 190 ? -3.790 -10.529 -2.903 1.00 91.56 190 ILE A CA 1
ATOM 1467 C C . ILE A 1 190 ? -4.335 -9.514 -1.887 1.00 91.56 190 ILE A C 1
ATOM 1469 O O . ILE A 1 190 ? -5.093 -9.896 -0.993 1.00 91.56 190 ILE A O 1
ATOM 1473 N N . ALA A 1 191 ? -4.016 -8.224 -2.037 1.00 87.75 191 ALA A N 1
ATOM 1474 C CA . ALA A 1 191 ? -4.545 -7.173 -1.169 1.00 87.75 191 ALA A CA 1
ATOM 1475 C C . ALA A 1 191 ? -6.084 -7.112 -1.215 1.00 87.75 191 ALA A C 1
ATOM 1477 O O . ALA A 1 191 ? -6.727 -7.081 -0.167 1.00 87.75 191 ALA A O 1
ATOM 1478 N N . ILE A 1 192 ? -6.683 -7.174 -2.409 1.00 87.75 192 ILE A N 1
ATOM 1479 C CA . ILE A 1 192 ? -8.142 -7.180 -2.604 1.00 87.75 192 ILE A CA 1
ATOM 1480 C C . ILE A 1 192 ? -8.787 -8.396 -1.933 1.00 87.75 192 ILE A C 1
ATOM 1482 O O . ILE A 1 192 ? -9.809 -8.250 -1.261 1.00 87.75 192 ILE A O 1
ATOM 1486 N N . ILE A 1 193 ? -8.196 -9.588 -2.063 1.00 90.38 193 ILE A N 1
ATOM 1487 C CA . ILE A 1 193 ? -8.693 -10.802 -1.398 1.00 90.38 193 ILE A CA 1
ATOM 1488 C C . ILE A 1 193 ? -8.674 -10.621 0.127 1.00 90.38 193 ILE A C 1
ATOM 1490 O O . ILE A 1 193 ? -9.661 -10.927 0.796 1.00 90.38 193 ILE A O 1
ATOM 1494 N N . ILE A 1 194 ? -7.591 -10.070 0.683 1.00 89.44 194 ILE A N 1
ATOM 1495 C CA . ILE A 1 194 ? -7.479 -9.809 2.126 1.00 89.44 194 ILE A CA 1
ATOM 1496 C C . ILE A 1 194 ? -8.540 -8.799 2.586 1.00 89.44 194 ILE A C 1
ATOM 1498 O O . ILE A 1 194 ? -9.212 -9.043 3.592 1.00 89.44 194 ILE A O 1
ATOM 1502 N N . PHE A 1 195 ? -8.734 -7.708 1.838 1.00 86.81 195 PHE A N 1
ATOM 1503 C CA . PHE A 1 195 ? -9.757 -6.700 2.134 1.00 86.81 195 PHE A CA 1
ATOM 1504 C C . PHE A 1 195 ? -11.184 -7.237 1.981 1.00 86.81 195 PHE A C 1
ATOM 1506 O O . PHE A 1 195 ? -12.069 -6.830 2.726 1.00 86.81 195 PHE A O 1
ATOM 1513 N N . SER A 1 196 ? -11.417 -8.197 1.086 1.00 85.25 196 SER A N 1
ATOM 1514 C CA . SER A 1 196 ? -12.735 -8.823 0.908 1.00 85.25 196 SER A CA 1
ATOM 1515 C C . SER A 1 196 ? -13.149 -9.680 2.111 1.00 85.25 196 SER A C 1
ATOM 1517 O O . SER A 1 196 ? -14.333 -9.818 2.399 1.00 85.25 196 SER A O 1
ATOM 1519 N N . ILE A 1 197 ? -12.180 -10.236 2.847 1.00 87.69 197 ILE A N 1
ATOM 1520 C CA . ILE A 1 197 ? -12.405 -11.061 4.051 1.00 87.69 197 ILE A CA 1
ATOM 1521 C C . ILE A 1 197 ? -12.334 -10.193 5.330 1.00 87.69 197 ILE A C 1
ATOM 1523 O O . ILE A 1 197 ? -12.299 -10.703 6.456 1.00 87.69 197 ILE A O 1
ATOM 1527 N N . TYR A 1 198 ? -12.282 -8.867 5.186 1.00 86.00 198 TYR A N 1
ATOM 1528 C CA . TYR A 1 198 ? -12.171 -7.937 6.302 1.00 86.00 198 TYR A CA 1
ATOM 1529 C C . TYR A 1 198 ? -13.479 -7.882 7.121 1.00 86.00 198 TYR A C 1
ATOM 1531 O O . TYR A 1 198 ? -14.549 -7.631 6.568 1.00 86.00 198 TYR A O 1
ATOM 1539 N N . PRO A 1 199 ? -13.436 -8.109 8.448 1.00 80.25 199 PRO A N 1
ATOM 1540 C CA . PRO A 1 199 ? -14.643 -8.347 9.243 1.00 80.25 199 PRO A CA 1
ATOM 1541 C C . PRO A 1 199 ? -15.366 -7.068 9.706 1.00 80.25 199 PRO A C 1
ATOM 1543 O O . PRO A 1 199 ? -16.497 -7.159 10.191 1.00 80.25 199 PRO A O 1
ATOM 1546 N N . ILE A 1 200 ? -14.754 -5.879 9.592 1.00 83.88 200 ILE A N 1
ATOM 1547 C CA . ILE A 1 200 ? -15.358 -4.619 10.063 1.00 83.88 200 ILE A CA 1
ATOM 1548 C C . ILE A 1 200 ? -16.227 -3.999 8.959 1.00 83.88 200 ILE A C 1
ATOM 1550 O O . ILE A 1 200 ? -15.818 -3.108 8.215 1.00 83.88 200 ILE A O 1
ATOM 1554 N N . ASN A 1 201 ? -17.468 -4.479 8.883 1.00 83.19 201 ASN A N 1
ATOM 1555 C CA . ASN A 1 201 ? -18.510 -3.950 8.000 1.00 83.19 201 ASN A CA 1
ATOM 1556 C C . ASN A 1 201 ? -19.243 -2.742 8.614 1.00 83.19 201 ASN A C 1
ATOM 1558 O O . ASN A 1 201 ? -19.152 -2.481 9.814 1.00 83.19 201 ASN A O 1
ATOM 1562 N N . GLU A 1 202 ? -20.049 -2.034 7.814 1.00 83.25 202 GLU A N 1
ATOM 1563 C CA . GLU A 1 202 ? -20.824 -0.861 8.261 1.00 83.25 202 GLU A CA 1
ATOM 1564 C C . GLU A 1 202 ? -21.696 -1.150 9.495 1.00 83.25 202 GLU A C 1
ATOM 1566 O O . GLU A 1 202 ? -21.725 -0.356 10.435 1.00 83.25 202 GLU A O 1
ATOM 1571 N N . LYS A 1 203 ? -22.351 -2.319 9.536 1.00 85.50 203 LYS A N 1
ATOM 1572 C CA . LYS A 1 203 ? -23.155 -2.757 10.689 1.00 85.50 203 LYS A CA 1
ATOM 1573 C C . LYS A 1 203 ? -22.321 -2.822 11.970 1.00 85.50 203 LYS A C 1
ATOM 1575 O O . LYS A 1 203 ? -22.742 -2.309 13.002 1.00 85.50 203 LYS A O 1
ATOM 1580 N N . ARG A 1 204 ? -21.115 -3.396 11.887 1.00 88.31 204 ARG A N 1
ATOM 1581 C CA . ARG A 1 204 ? -20.187 -3.484 13.020 1.00 88.31 204 ARG A CA 1
ATOM 1582 C C . ARG A 1 204 ? -19.708 -2.096 13.441 1.00 88.31 204 ARG A C 1
ATOM 1584 O O . ARG A 1 204 ? -19.694 -1.819 14.632 1.00 88.31 204 ARG A O 1
ATOM 1591 N N . ARG A 1 205 ? -19.403 -1.200 12.491 1.00 85.88 205 ARG A N 1
ATOM 1592 C CA . ARG A 1 205 ? -19.041 0.198 12.801 1.00 85.88 205 ARG A CA 1
ATOM 1593 C C . ARG A 1 205 ? -20.147 0.932 13.558 1.00 85.88 205 ARG A C 1
ATOM 1595 O O . ARG A 1 205 ? -19.855 1.614 14.533 1.00 85.88 205 ARG A O 1
ATOM 1602 N N . LYS A 1 206 ? -21.410 0.773 13.146 1.00 89.12 206 LYS A N 1
ATOM 1603 C CA . LYS A 1 206 ? -22.557 1.367 13.857 1.00 89.12 206 LYS A CA 1
ATOM 1604 C C . LYS A 1 206 ? -22.688 0.818 15.278 1.00 89.12 206 LYS A C 1
ATOM 1606 O O . LYS A 1 206 ? -22.867 1.598 16.204 1.00 89.12 206 LYS A O 1
ATOM 1611 N N . GLN A 1 207 ? -22.541 -0.496 15.453 1.00 90.06 207 GLN A N 1
ATOM 1612 C CA . GLN A 1 207 ? -22.571 -1.129 16.774 1.00 90.06 207 GLN A CA 1
ATOM 1613 C C . GLN A 1 207 ? -21.466 -0.594 17.696 1.00 90.06 207 GLN A C 1
ATOM 1615 O O . GLN A 1 207 ? -21.754 -0.210 18.822 1.00 90.06 207 GLN A O 1
ATOM 1620 N N . MET A 1 208 ? -20.226 -0.503 17.209 1.00 89.94 208 MET A N 1
ATOM 1621 C CA . MET A 1 208 ? -19.104 0.003 18.010 1.00 89.94 208 MET A CA 1
ATOM 1622 C C . MET A 1 208 ? -19.296 1.461 18.440 1.00 89.94 208 MET A C 1
ATOM 1624 O O . MET A 1 208 ? -18.943 1.813 19.560 1.00 89.94 208 MET A O 1
ATOM 1628 N N . ARG A 1 209 ? -19.890 2.304 17.581 1.00 88.12 209 ARG A N 1
ATOM 1629 C CA . ARG A 1 209 ? -20.231 3.691 17.941 1.00 88.12 209 ARG A CA 1
ATOM 1630 C C . ARG A 1 209 ? -21.224 3.744 19.102 1.00 88.12 209 ARG A C 1
ATOM 1632 O O . ARG A 1 209 ? -20.963 4.442 20.073 1.00 88.12 209 ARG A O 1
ATOM 1639 N N . MET A 1 210 ? -22.286 2.940 19.043 1.00 90.44 210 MET A N 1
ATOM 1640 C CA . MET A 1 210 ? -23.269 2.842 20.130 1.00 90.44 210 MET A CA 1
ATOM 1641 C C . MET A 1 210 ? -22.648 2.305 21.431 1.00 90.44 210 MET A C 1
ATOM 1643 O O . MET A 1 210 ? -22.907 2.843 22.504 1.00 90.44 210 MET A O 1
ATOM 1647 N N . GLU A 1 211 ? -21.799 1.273 21.349 1.00 89.31 211 GLU A N 1
ATOM 1648 C CA . GLU A 1 211 ? -21.097 0.712 22.515 1.00 89.31 211 GLU A CA 1
ATOM 1649 C C . GLU A 1 211 ? -20.166 1.749 23.173 1.00 89.31 211 GLU A C 1
ATOM 1651 O O . GLU A 1 211 ? -20.150 1.875 24.398 1.00 89.31 211 GLU A O 1
ATOM 1656 N N . MET A 1 212 ? -19.434 2.542 22.381 1.00 85.12 212 MET A N 1
ATOM 1657 C CA . MET A 1 212 ? -18.569 3.609 22.899 1.00 85.12 212 MET A CA 1
ATOM 1658 C C . MET A 1 212 ? -19.351 4.754 23.556 1.00 85.12 212 MET A C 1
ATOM 1660 O O . MET A 1 212 ? -18.930 5.250 24.603 1.00 85.12 212 MET A O 1
ATOM 1664 N N . GLU A 1 213 ? -20.485 5.161 22.979 1.00 89.12 213 GLU A N 1
ATOM 1665 C CA . GLU A 1 213 ? -21.366 6.185 23.558 1.00 89.12 213 GLU A CA 1
ATOM 1666 C C . GLU A 1 213 ? -21.934 5.729 24.910 1.00 89.12 213 GLU A C 1
ATOM 1668 O O . GLU A 1 213 ? -21.859 6.471 25.893 1.00 89.12 213 GLU A O 1
ATOM 1673 N N . ALA A 1 214 ? -22.406 4.481 25.003 1.00 89.00 214 ALA A N 1
ATOM 1674 C CA . ALA A 1 214 ? -22.919 3.909 26.249 1.00 89.00 214 ALA A CA 1
ATOM 1675 C C . ALA A 1 214 ? -21.856 3.883 27.362 1.00 89.00 214 ALA A C 1
ATOM 1677 O O . ALA A 1 214 ? -22.129 4.295 28.491 1.00 89.00 214 ALA A O 1
ATOM 1678 N N . ILE A 1 215 ? -20.622 3.466 27.047 1.00 84.75 215 ILE A N 1
ATOM 1679 C CA . ILE A 1 215 ? -19.505 3.485 28.008 1.00 84.75 215 ILE A CA 1
ATOM 1680 C C . ILE A 1 215 ? -19.217 4.919 28.479 1.00 84.75 215 ILE A C 1
ATOM 1682 O O . ILE A 1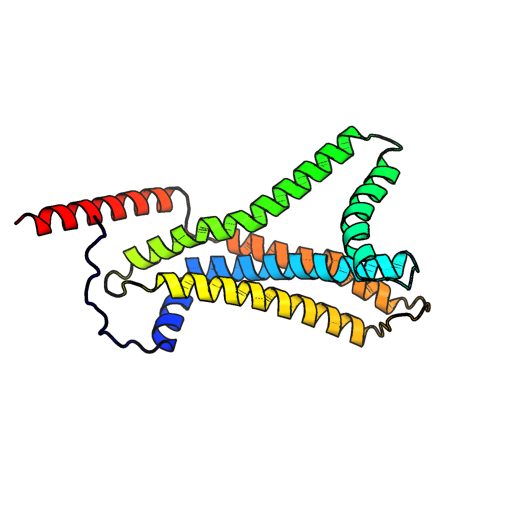 215 ? -18.995 5.142 29.670 1.00 84.75 215 ILE A O 1
ATOM 1686 N N . GLY A 1 216 ? -19.260 5.902 27.573 1.00 81.50 216 GLY A N 1
ATOM 1687 C CA . GLY A 1 216 ? -19.088 7.316 27.913 1.00 81.50 216 GLY A CA 1
ATOM 1688 C C . GLY A 1 216 ? -20.129 7.824 28.915 1.00 81.50 216 GLY A C 1
ATOM 1689 O O . GLY A 1 216 ? -19.767 8.481 29.892 1.00 81.50 216 GLY A O 1
ATOM 1690 N N . HIS A 1 217 ? -21.401 7.463 28.720 1.00 78.69 217 HIS A N 1
ATOM 1691 C CA . HIS A 1 217 ? -22.488 7.818 29.637 1.00 78.69 217 HIS A CA 1
ATOM 1692 C C . HIS A 1 217 ? -22.333 7.175 31.023 1.00 78.69 217 HIS A C 1
ATOM 1694 O O . HIS A 1 217 ? -22.536 7.852 32.032 1.00 78.69 217 HIS A O 1
ATOM 1700 N N . HIS A 1 218 ? -21.915 5.906 31.094 1.00 74.81 218 HIS A N 1
ATOM 1701 C CA . HIS A 1 218 ? -21.650 5.229 32.369 1.00 74.81 218 HIS A CA 1
ATOM 1702 C C . HIS A 1 218 ? -20.509 5.879 33.160 1.00 74.81 218 HIS A C 1
ATOM 1704 O O . HIS A 1 218 ? -20.619 6.045 34.374 1.00 74.81 218 HIS A O 1
ATOM 1710 N N . VAL A 1 219 ? -19.429 6.282 32.482 1.00 74.12 219 VAL A N 1
ATOM 1711 C CA . VAL A 1 219 ? -18.297 6.965 33.129 1.00 74.12 219 VAL A CA 1
ATOM 1712 C C . VAL A 1 219 ? -18.694 8.354 33.633 1.00 74.12 219 VAL A C 1
ATOM 1714 O O . VAL A 1 219 ? -18.241 8.757 34.699 1.00 74.12 219 VAL A O 1
ATOM 1717 N N . GLN A 1 220 ? -19.544 9.085 32.903 1.00 67.31 220 GLN A N 1
ATOM 1718 C CA . GLN A 1 220 ? -20.037 10.381 33.375 1.00 67.31 220 GLN A CA 1
ATOM 1719 C C . GLN A 1 220 ? -20.937 10.236 34.605 1.00 67.31 220 GLN A C 1
ATOM 1721 O O . GLN A 1 220 ? -20.698 10.923 35.592 1.00 67.31 220 GLN A O 1
ATOM 1726 N N . HIS A 1 221 ? -21.904 9.314 34.596 1.00 60.81 221 HIS A N 1
ATOM 1727 C CA . HIS A 1 221 ? -22.793 9.109 35.744 1.00 60.81 221 HIS A CA 1
ATOM 1728 C C . HIS A 1 221 ? -22.050 8.623 36.997 1.00 60.81 221 HIS A C 1
ATOM 1730 O O . HIS A 1 221 ? -22.248 9.199 38.061 1.00 60.81 221 HIS A O 1
ATOM 1736 N N . GLY A 1 222 ? -21.129 7.662 36.869 1.00 59.09 222 GLY A N 1
ATOM 1737 C CA . GLY A 1 222 ? -20.355 7.147 38.008 1.00 59.09 222 GLY A CA 1
ATOM 1738 C C . GLY A 1 222 ? -19.325 8.120 38.598 1.00 59.09 222 GLY A C 1
ATOM 1739 O O . GLY A 1 222 ? -18.718 7.808 39.612 1.00 59.09 222 GLY A O 1
ATOM 1740 N N . ASN A 1 223 ? -19.102 9.281 37.972 1.00 57.06 223 ASN A N 1
ATOM 1741 C CA . ASN A 1 223 ? -18.225 10.342 38.478 1.00 57.06 223 ASN A CA 1
ATOM 1742 C C . ASN A 1 223 ? -19.019 11.530 39.067 1.00 57.06 223 ASN A C 1
ATOM 1744 O O . ASN A 1 223 ? -18.426 12.563 39.380 1.00 57.06 223 ASN A O 1
ATOM 1748 N N . THR A 1 224 ? -20.352 11.408 39.147 1.00 55.41 224 THR A N 1
ATOM 1749 C CA . THR A 1 224 ? -21.264 12.418 39.720 1.00 55.41 224 THR A CA 1
ATOM 1750 C C . THR A 1 224 ? -21.891 11.975 41.051 1.00 55.41 224 THR A C 1
ATOM 1752 O O . THR A 1 224 ? -22.602 12.768 41.663 1.00 55.41 224 THR A O 1
ATOM 1755 N N . GLU A 1 225 ? -21.625 10.740 41.484 1.00 44.00 225 GLU A N 1
ATOM 1756 C CA . GLU A 1 225 ? -21.930 10.190 42.817 1.00 44.00 225 GLU A CA 1
ATOM 1757 C C . GLU A 1 225 ? -20.657 10.153 43.673 1.00 44.00 225 GLU A C 1
ATOM 1759 O O . GLU A 1 225 ? -20.768 10.394 44.896 1.00 44.00 225 GLU A O 1
#

Nearest PDB structures (foldseek):
  7mjs-assembly1_X  TM=7.768E-01  e=1.087E-08  Gallus gallus

pLDDT: mean 77.09, std 15.15, range [33.81, 95.38]

Solvent-accessible surface area (backbone atoms only — not comparable to full-atom values): 12730 Å² total; per-residue (Å²): 132,84,76,83,79,77,91,71,92,78,77,88,67,52,70,66,55,54,50,51,55,53,64,63,35,62,64,48,41,40,51,51,52,21,48,34,33,39,47,21,23,50,39,28,35,64,62,44,48,59,55,51,48,39,70,74,66,72,66,83,81,69,80,69,67,47,50,62,50,42,69,53,41,51,62,48,48,57,40,58,71,41,48,80,79,47,56,68,62,50,55,53,50,51,51,52,52,53,51,50,54,51,47,67,58,48,48,59,65,66,47,47,59,58,44,52,51,55,49,42,73,76,35,73,91,60,77,84,55,61,66,55,55,55,51,50,54,53,48,44,53,52,47,20,46,53,50,20,52,48,54,51,50,52,52,38,53,75,42,63,60,55,92,89,60,87,72,87,51,67,56,37,53,52,51,51,53,40,49,56,44,62,48,27,51,54,31,37,52,53,16,50,55,39,56,71,71,51,77,83,43,72,70,52,54,54,51,52,52,54,53,52,52,53,53,52,53,52,56,54,54,71,72,75,116